Protein AF-A0A8T4KXZ2-F1 (afdb_monomer_lite)

pLDDT: mean 93.08, std 9.74, range [31.45, 98.69]

Organism: NCBI:txid3101447

Secondary structure (DSSP, 8-state):
------------EEEEETTEEEEEEEE-SS-EEEEEEEPTTEEPPPEE-SS--EEEEEEES-EEEEETTEEEEE-TT-EEEE-TT--EEEEESSSEEEEEEES---GGG-EESS--EE--HHHHHHHHTT-EEEEEE-EEEEEEEEEEEEEE-SSSS-EEEEEEEEEEEEEEHHHHHHHHHHTT-EEEEEEEEESSHHHHHHHHHHHHTT-EEEEEEEESSPPEEEEEEEETTEEEEEEEE---SPPPHHHHHHHHHHHHHH-TT--EEEEE--SSSS--TT-

Radius of gyration: 26.49 Å; chains: 1; bounding box: 74×45×80 Å

InterPro domains:
  IPR011051 RmlC-like cupin domain superfamily [SSF51182] (13-106)
  IPR011611 Carbohydrate kinase PfkB [PF00294] (131-257)
  IPR013096 Cupin 2, conserved barrel [PF07883] (37-94)
  IPR014710 RmlC-like jelly roll fold [G3DSA:2.60.120.10] (4-107)
  IPR029056 Ribokinase-like [G3DSA:3.40.1190.20] (122-283)
  IPR029056 Ribokinase-like [SSF53613] (128-255)

Structure (mmCIF, N/CA/C/O backbone):
data_AF-A0A8T4KXZ2-F1
#
_entry.id   AF-A0A8T4KXZ2-F1
#
loop_
_atom_site.group_PDB
_atom_site.id
_atom_site.type_symbol
_atom_site.label_atom_id
_atom_site.label_alt_id
_atom_site.label_comp_id
_atom_site.label_asym_id
_atom_site.label_entity_id
_atom_site.label_seq_id
_atom_site.pdbx_PDB_ins_code
_atom_site.Cartn_x
_atom_site.Cartn_y
_atom_site.Cartn_z
_atom_site.occupancy
_atom_site.B_iso_or_equiv
_atom_site.auth_seq_id
_atom_site.auth_comp_id
_atom_site.auth_asym_id
_atom_site.auth_atom_id
_atom_site.pdbx_PDB_model_num
ATOM 1 N N . MET A 1 1 ? 50.178 -28.836 -22.422 1.00 37.88 1 MET A N 1
ATOM 2 C CA . MET A 1 1 ? 49.180 -28.905 -23.508 1.00 37.88 1 MET A CA 1
ATOM 3 C C . MET A 1 1 ? 48.615 -27.508 -23.689 1.00 37.88 1 MET A C 1
ATOM 5 O O . MET A 1 1 ? 47.874 -27.027 -22.845 1.00 37.88 1 MET A O 1
ATOM 9 N N . GLN A 1 2 ? 49.120 -26.814 -24.703 1.00 31.45 2 GLN A N 1
ATOM 10 C CA . GLN A 1 2 ? 48.801 -25.432 -25.042 1.00 31.45 2 GLN A CA 1
ATOM 11 C C . GLN A 1 2 ? 47.447 -25.449 -25.764 1.00 31.45 2 GLN A C 1
ATOM 13 O O . GLN A 1 2 ? 47.334 -26.048 -26.831 1.00 31.45 2 GLN A O 1
ATOM 18 N N . ILE A 1 3 ? 46.403 -24.884 -25.154 1.00 47.69 3 ILE A N 1
ATOM 19 C CA . ILE A 1 3 ? 45.131 -24.665 -25.850 1.00 47.69 3 ILE A CA 1
ATOM 20 C C . ILE A 1 3 ? 45.319 -23.398 -26.685 1.00 47.69 3 ILE A C 1
ATOM 22 O O . ILE A 1 3 ? 45.473 -22.301 -26.152 1.00 47.69 3 ILE A O 1
ATOM 26 N N . ASN A 1 4 ? 45.383 -23.582 -28.000 1.00 48.88 4 ASN A N 1
ATOM 27 C CA . ASN A 1 4 ? 45.509 -22.521 -28.990 1.00 48.88 4 ASN A CA 1
ATOM 28 C C . ASN A 1 4 ? 44.339 -21.526 -28.897 1.00 48.88 4 ASN A C 1
ATOM 30 O O . ASN A 1 4 ? 43.184 -21.912 -29.056 1.00 48.88 4 ASN A O 1
ATOM 34 N N . GLY A 1 5 ? 44.662 -20.236 -28.767 1.00 50.47 5 GLY A N 1
ATOM 35 C CA . GLY A 1 5 ? 43.918 -19.195 -29.481 1.00 50.47 5 GLY A CA 1
ATOM 36 C C . GLY A 1 5 ? 42.809 -18.438 -28.752 1.00 50.47 5 GLY A C 1
ATOM 37 O O . GLY A 1 5 ? 41.857 -18.036 -29.413 1.00 50.47 5 GLY A O 1
ATOM 38 N N . ILE A 1 6 ? 42.913 -18.170 -27.447 1.00 52.97 6 ILE A N 1
ATOM 39 C CA . ILE A 1 6 ? 42.064 -17.140 -26.822 1.00 52.97 6 ILE A CA 1
ATOM 40 C C . ILE A 1 6 ? 42.948 -16.116 -26.110 1.00 52.97 6 ILE A C 1
ATOM 42 O O . ILE A 1 6 ? 43.436 -16.362 -25.011 1.00 52.97 6 ILE A O 1
ATOM 46 N N . ILE A 1 7 ? 43.143 -14.959 -26.745 1.00 49.19 7 ILE A N 1
ATOM 47 C CA . ILE A 1 7 ? 43.609 -13.742 -26.076 1.00 49.19 7 ILE A CA 1
ATOM 48 C C . ILE A 1 7 ? 42.349 -12.961 -25.691 1.00 49.19 7 ILE A C 1
ATOM 50 O O . ILE A 1 7 ? 41.617 -12.476 -26.554 1.00 49.19 7 ILE A O 1
ATOM 54 N N . PHE A 1 8 ? 42.068 -12.902 -24.390 1.00 58.75 8 PHE A N 1
ATOM 55 C CA . PHE A 1 8 ? 41.073 -12.005 -23.810 1.00 58.75 8 PHE A CA 1
ATOM 56 C C . PHE A 1 8 ? 41.676 -10.607 -23.713 1.00 58.75 8 PHE A C 1
ATOM 58 O O . PHE A 1 8 ? 42.564 -10.391 -22.902 1.00 58.75 8 PHE A O 1
ATOM 65 N N . GLU A 1 9 ? 41.150 -9.665 -24.487 1.00 48.03 9 GLU A N 1
ATOM 66 C CA . GLU A 1 9 ? 41.230 -8.232 -24.183 1.00 48.03 9 GLU A CA 1
ATOM 67 C C . GLU A 1 9 ? 40.060 -7.507 -24.867 1.00 48.03 9 GLU A C 1
ATOM 69 O O . GLU A 1 9 ? 40.215 -6.583 -25.660 1.00 48.03 9 GLU A O 1
ATOM 74 N N . ILE A 1 10 ? 38.827 -7.946 -24.593 1.00 54.72 10 ILE A N 1
ATOM 75 C CA . ILE A 1 10 ? 37.684 -7.072 -24.870 1.00 54.72 10 ILE A CA 1
ATOM 76 C C . ILE A 1 10 ? 37.628 -6.110 -23.692 1.00 54.72 10 ILE A C 1
ATOM 78 O O . ILE A 1 10 ? 37.083 -6.440 -22.639 1.00 54.72 10 ILE A O 1
ATOM 82 N N . ALA A 1 11 ? 38.242 -4.936 -23.849 1.00 57.91 11 ALA A N 1
ATOM 83 C CA . ALA A 1 11 ? 38.012 -3.829 -22.935 1.00 57.91 11 ALA A CA 1
ATOM 84 C C . ALA A 1 11 ? 36.495 -3.641 -22.812 1.00 57.91 11 ALA A C 1
ATOM 86 O O . ALA A 1 11 ? 35.802 -3.376 -23.799 1.00 57.91 11 ALA A O 1
ATOM 87 N N . MET A 1 12 ? 35.973 -3.866 -21.609 1.00 71.31 12 MET A N 1
ATOM 88 C CA . MET A 1 12 ? 34.544 -3.815 -21.345 1.00 71.31 12 MET A CA 1
ATOM 89 C C . MET A 1 12 ? 34.036 -2.413 -21.690 1.00 71.31 12 MET A C 1
ATOM 91 O O . MET A 1 12 ? 34.423 -1.424 -21.067 1.00 71.31 12 MET A O 1
ATOM 95 N N . LYS A 1 13 ? 33.191 -2.314 -22.719 1.00 89.00 13 LYS A N 1
ATOM 96 C CA . LYS A 1 13 ? 32.679 -1.026 -23.187 1.00 89.00 13 LYS A CA 1
ATOM 97 C C . LYS A 1 13 ? 31.554 -0.575 -22.264 1.00 89.00 13 LYS A C 1
ATOM 99 O O . LYS A 1 13 ? 30.509 -1.220 -22.202 1.00 89.00 13 LYS A O 1
ATOM 104 N N . ILE A 1 14 ? 31.752 0.552 -21.589 1.00 92.38 14 ILE A N 1
ATOM 105 C CA . ILE A 1 14 ? 30.717 1.204 -20.785 1.00 92.38 14 ILE A CA 1
ATOM 106 C C . ILE A 1 14 ? 30.084 2.322 -21.614 1.00 92.38 14 ILE A C 1
ATOM 108 O O . ILE A 1 14 ? 30.784 3.148 -22.198 1.00 92.38 14 ILE A O 1
ATOM 112 N N . VAL A 1 15 ? 28.757 2.333 -21.688 1.00 93.62 15 VAL A N 1
ATOM 113 C CA . VAL A 1 15 ? 27.971 3.376 -22.351 1.00 93.62 15 VAL A CA 1
ATOM 114 C C . VAL A 1 15 ? 27.102 4.057 -21.307 1.00 93.62 15 VAL A C 1
ATOM 116 O O . VAL A 1 15 ? 26.174 3.451 -20.773 1.00 93.62 15 VAL A O 1
ATOM 119 N N . GLU A 1 16 ? 27.383 5.328 -21.038 1.00 94.88 16 GLU A N 1
ATOM 120 C CA . GLU A 1 16 ? 26.568 6.148 -20.143 1.00 94.88 16 GLU A CA 1
ATOM 121 C C . GLU A 1 16 ? 25.207 6.461 -20.769 1.00 94.88 16 GLU A C 1
ATOM 123 O O . GLU A 1 16 ? 25.079 6.736 -21.968 1.00 94.88 16 GLU A O 1
ATOM 128 N N . LYS A 1 17 ? 24.166 6.424 -19.940 1.00 92.31 17 LYS A N 1
ATOM 129 C CA . LYS A 1 17 ? 22.781 6.697 -20.318 1.00 92.31 17 LYS A CA 1
ATOM 130 C C . LYS A 1 17 ? 22.153 7.639 -19.301 1.00 92.31 17 LYS A C 1
ATOM 132 O O . LYS A 1 17 ? 22.548 7.707 -18.144 1.00 92.31 17 LYS A O 1
ATOM 137 N N . ALA A 1 18 ? 21.072 8.306 -19.697 1.00 91.19 18 ALA A N 1
ATOM 138 C CA . ALA A 1 18 ? 20.323 9.174 -18.785 1.00 91.19 18 ALA A CA 1
ATOM 139 C C . ALA A 1 18 ? 19.811 8.442 -17.528 1.00 91.19 18 ALA A C 1
ATOM 141 O O . ALA A 1 18 ? 19.538 9.088 -16.527 1.00 91.19 18 ALA A O 1
ATOM 142 N N . TRP A 1 19 ? 19.657 7.116 -17.590 1.00 92.81 19 TRP A N 1
ATOM 143 C CA . TRP A 1 19 ? 19.140 6.268 -16.517 1.00 92.81 19 TRP A CA 1
ATOM 144 C C . TRP A 1 19 ? 20.220 5.522 -15.718 1.00 92.81 19 TRP A C 1
ATOM 146 O O . TRP A 1 19 ? 19.882 4.812 -14.774 1.00 92.81 19 TRP A O 1
ATOM 156 N N . GLY A 1 20 ? 21.500 5.681 -16.068 1.00 95.31 20 GLY A N 1
ATOM 157 C CA . GLY A 1 20 ? 22.606 4.911 -15.503 1.00 95.31 20 GLY A CA 1
ATOM 158 C C . GLY A 1 20 ? 23.597 4.512 -16.590 1.00 95.31 20 GLY A C 1
ATOM 159 O O . GLY A 1 20 ? 24.040 5.378 -17.335 1.00 95.31 20 GLY A O 1
ATOM 160 N N . SER A 1 21 ? 23.936 3.232 -16.718 1.00 96.38 21 SER A N 1
ATOM 161 C CA . SER A 1 21 ? 24.908 2.794 -17.727 1.00 96.38 21 SER A CA 1
ATOM 162 C C . SER A 1 21 ? 24.665 1.382 -18.249 1.00 96.38 21 SER A C 1
ATOM 164 O O . SER A 1 21 ? 24.028 0.550 -17.605 1.00 96.38 21 SER A O 1
ATOM 166 N N . GLU A 1 22 ? 25.205 1.109 -19.434 1.00 95.94 22 GLU A N 1
ATOM 167 C CA . GLU A 1 22 ? 25.291 -0.224 -20.026 1.00 95.94 22 GLU A CA 1
ATOM 168 C C . GLU A 1 22 ? 26.756 -0.663 -20.049 1.00 95.94 22 GLU A C 1
ATOM 170 O O . GLU A 1 22 ? 27.587 -0.004 -20.671 1.00 95.94 22 GLU A O 1
ATOM 175 N N . GLN A 1 23 ? 27.078 -1.790 -19.426 1.00 95.81 23 GLN A N 1
ATOM 176 C CA . GLN A 1 23 ? 28.369 -2.458 -19.576 1.00 95.81 23 GLN A CA 1
ATOM 177 C C . GLN A 1 23 ? 28.202 -3.595 -20.577 1.00 95.81 23 GLN A C 1
ATOM 179 O O . GLN A 1 23 ? 27.465 -4.551 -20.339 1.00 95.81 23 GLN A O 1
ATOM 184 N N . TRP A 1 24 ? 28.854 -3.483 -21.724 1.00 93.94 24 TRP A N 1
ATOM 185 C CA . TRP A 1 24 ? 28.737 -4.452 -22.803 1.00 93.94 24 TRP A CA 1
ATOM 186 C C . TRP A 1 24 ? 29.757 -5.568 -22.606 1.00 93.94 24 TRP A C 1
ATOM 188 O O . TRP A 1 24 ? 30.963 -5.321 -22.634 1.00 93.94 24 TRP A O 1
ATOM 198 N N . ILE A 1 25 ? 29.255 -6.790 -22.419 1.00 92.50 25 ILE A N 1
ATOM 199 C CA . ILE A 1 25 ? 30.070 -8.000 -22.269 1.00 92.50 25 ILE A CA 1
ATOM 200 C C . ILE A 1 25 ? 30.390 -8.569 -23.654 1.00 92.50 25 ILE A C 1
ATOM 202 O O . ILE A 1 25 ? 31.539 -8.875 -23.957 1.00 92.50 25 ILE A O 1
ATOM 206 N N . ALA A 1 26 ? 29.369 -8.700 -24.505 1.00 91.88 26 ALA A N 1
ATOM 207 C CA . ALA A 1 26 ? 29.505 -9.214 -25.863 1.00 91.88 26 ALA A CA 1
ATOM 208 C C . ALA A 1 26 ? 28.407 -8.662 -26.781 1.00 91.88 26 ALA A C 1
ATOM 210 O O . ALA A 1 26 ? 27.279 -8.430 -26.347 1.00 91.88 26 ALA A O 1
ATOM 211 N N . ASN A 1 27 ? 28.726 -8.488 -28.062 1.00 92.38 27 ASN A N 1
ATOM 212 C CA . ASN A 1 27 ? 27.751 -8.341 -29.142 1.00 92.38 27 ASN A CA 1
ATOM 213 C C . ASN A 1 27 ? 28.398 -8.833 -30.441 1.00 92.38 27 ASN A C 1
ATOM 215 O O . ASN A 1 27 ? 29.292 -8.178 -30.971 1.00 92.38 27 ASN A O 1
ATOM 219 N N . ASN A 1 28 ? 27.997 -10.005 -30.919 1.00 90.50 28 ASN A N 1
ATOM 220 C CA . ASN A 1 28 ? 28.469 -10.585 -32.178 1.00 90.50 28 ASN A CA 1
ATOM 221 C C . ASN A 1 28 ? 27.267 -10.994 -33.036 1.00 90.50 28 ASN A C 1
ATOM 223 O O . ASN A 1 28 ? 26.141 -10.687 -32.680 1.00 90.50 28 ASN A O 1
ATOM 227 N N . SER A 1 29 ? 27.480 -11.688 -34.155 1.00 88.56 29 SER A N 1
ATOM 228 C CA . SER A 1 29 ? 26.392 -12.077 -35.064 1.00 88.56 29 SER A CA 1
ATOM 229 C C . SER A 1 29 ? 25.373 -13.064 -34.481 1.00 88.56 29 SER A C 1
ATOM 231 O O . SER A 1 29 ? 24.316 -13.243 -35.083 1.00 88.56 29 SER A O 1
ATOM 233 N N . LYS A 1 30 ? 25.662 -13.703 -33.341 1.00 90.44 30 LYS A N 1
ATOM 234 C CA . LYS A 1 30 ? 24.804 -14.718 -32.715 1.00 90.44 30 LYS A CA 1
ATOM 235 C C . LYS A 1 30 ? 24.116 -14.225 -31.444 1.00 90.44 30 LYS A C 1
ATOM 237 O O . LYS A 1 30 ? 22.965 -14.582 -31.214 1.00 90.44 30 LYS A O 1
ATOM 242 N N . TYR A 1 31 ? 24.816 -13.474 -30.596 1.00 93.75 31 TYR A N 1
ATOM 243 C CA . TYR A 1 31 ? 24.303 -13.101 -29.280 1.00 93.75 31 TYR A CA 1
ATOM 244 C C . TYR A 1 31 ? 24.861 -11.773 -28.773 1.00 93.75 31 TYR A C 1
ATOM 246 O O . TYR A 1 31 ? 25.922 -11.298 -29.194 1.00 93.75 31 TYR A O 1
ATOM 254 N N . CYS A 1 32 ? 24.146 -11.216 -27.802 1.00 94.50 32 CYS A N 1
ATOM 255 C CA . CYS A 1 32 ? 24.531 -10.056 -27.030 1.00 94.50 32 CYS A CA 1
ATOM 256 C C . CYS A 1 32 ? 24.385 -10.340 -25.528 1.00 94.50 32 CYS A C 1
ATOM 258 O O . CYS A 1 32 ? 23.508 -11.085 -25.089 1.00 94.50 32 CYS A O 1
ATOM 260 N N . GLY A 1 33 ? 25.288 -9.761 -24.743 1.00 95.81 33 GLY A N 1
ATOM 261 C CA . GLY A 1 33 ? 25.252 -9.792 -23.289 1.00 95.81 33 GLY A CA 1
ATOM 262 C C . GLY A 1 33 ? 25.620 -8.425 -22.735 1.00 95.81 33 GLY A C 1
ATOM 263 O O . GLY A 1 33 ? 26.654 -7.860 -23.115 1.00 95.81 33 GLY A O 1
ATOM 264 N N . LYS A 1 34 ? 24.788 -7.889 -21.841 1.00 96.00 34 LYS A N 1
ATOM 265 C CA . LYS A 1 34 ? 25.018 -6.587 -21.203 1.00 96.00 34 LYS A CA 1
ATOM 266 C C . LYS A 1 34 ? 24.696 -6.642 -19.719 1.00 96.00 34 LYS A C 1
ATOM 268 O O . LYS A 1 34 ? 23.830 -7.398 -19.296 1.00 96.00 34 LYS A O 1
ATOM 273 N N . ILE A 1 35 ? 25.347 -5.782 -18.946 1.00 96.94 35 ILE A N 1
ATOM 274 C CA . ILE A 1 35 ? 24.919 -5.427 -17.593 1.00 96.94 35 ILE A CA 1
ATOM 275 C C . ILE A 1 35 ? 24.339 -4.019 -17.654 1.00 96.94 35 ILE A C 1
ATOM 277 O O . ILE A 1 35 ? 25.011 -3.082 -18.080 1.00 96.94 35 ILE A O 1
ATOM 281 N N . LEU A 1 36 ? 23.089 -3.868 -17.237 1.00 97.19 36 LEU A N 1
ATOM 282 C CA . LEU A 1 36 ? 22.409 -2.586 -17.119 1.00 97.19 36 LEU A CA 1
ATOM 283 C C . LEU A 1 36 ? 22.480 -2.148 -15.655 1.00 97.19 36 LEU A C 1
ATOM 285 O O . LEU A 1 36 ? 21.932 -2.819 -14.780 1.00 97.19 36 LEU A O 1
ATOM 289 N N . ASN A 1 37 ? 23.143 -1.025 -15.392 1.00 97.38 37 ASN A N 1
ATOM 290 C CA . ASN A 1 37 ? 23.155 -0.385 -14.079 1.00 97.38 37 ASN A CA 1
ATOM 291 C C . ASN A 1 37 ? 22.090 0.712 -14.087 1.00 97.38 37 ASN A C 1
ATOM 293 O O . ASN A 1 37 ? 22.291 1.764 -14.692 1.00 97.38 37 ASN A O 1
ATOM 297 N N . LEU A 1 38 ? 20.941 0.449 -13.470 1.00 97.06 38 LEU A N 1
ATOM 298 C CA . LEU A 1 38 ? 19.777 1.331 -13.467 1.00 97.06 38 LEU A CA 1
ATOM 299 C C . LEU A 1 38 ? 19.694 2.097 -12.146 1.00 97.06 38 LEU A C 1
ATOM 301 O O . LEU A 1 38 ? 19.641 1.484 -11.084 1.00 97.06 38 LEU A O 1
ATOM 305 N N . LYS A 1 39 ? 19.648 3.429 -12.213 1.00 96.69 39 LYS A N 1
ATOM 306 C CA . LYS A 1 39 ? 19.540 4.292 -11.028 1.00 96.69 39 LYS A CA 1
ATOM 307 C C . LYS A 1 39 ? 18.117 4.327 -10.469 1.00 96.69 39 LYS A C 1
ATOM 309 O O . LYS A 1 39 ? 17.139 4.341 -11.226 1.00 96.69 39 LYS A O 1
ATOM 314 N N . GLN A 1 40 ? 17.996 4.438 -9.151 1.00 95.31 40 GLN A N 1
ATOM 315 C CA . GLN A 1 40 ? 16.729 4.654 -8.463 1.00 95.31 40 GLN A CA 1
ATOM 316 C C . GLN A 1 40 ? 16.026 5.914 -8.981 1.00 95.31 40 GLN A C 1
ATOM 318 O O . GLN A 1 40 ? 16.620 6.985 -9.089 1.00 95.31 40 GLN A O 1
ATOM 323 N N . GLY A 1 41 ? 14.730 5.801 -9.279 1.00 92.00 41 GLY A N 1
ATOM 324 C CA . GLY A 1 41 ? 13.918 6.915 -9.772 1.00 92.00 41 GLY A CA 1
ATOM 325 C C . GLY A 1 41 ? 14.129 7.236 -11.254 1.00 92.00 41 GLY A C 1
ATOM 326 O O . GLY A 1 41 ? 13.541 8.194 -11.758 1.00 92.00 41 GLY A O 1
ATOM 327 N N . PHE A 1 42 ? 14.922 6.439 -11.974 1.00 93.81 42 PHE A N 1
ATOM 328 C CA . PHE A 1 42 ? 15.103 6.552 -13.417 1.00 93.81 42 PHE A CA 1
ATOM 329 C C . PHE A 1 42 ? 14.415 5.406 -14.157 1.00 93.81 42 PHE A C 1
ATOM 331 O O . PHE A 1 42 ? 14.169 4.329 -13.613 1.00 93.81 42 PHE A O 1
ATOM 338 N N . ARG A 1 43 ? 14.105 5.647 -15.432 1.00 93.56 43 ARG A N 1
ATOM 339 C CA . ARG A 1 43 ? 13.533 4.655 -16.340 1.00 93.56 43 ARG A CA 1
ATOM 340 C C . ARG A 1 43 ? 14.275 4.579 -17.665 1.00 93.56 43 ARG A C 1
ATOM 342 O O . ARG A 1 43 ? 14.746 5.592 -18.196 1.00 93.56 43 ARG A O 1
ATOM 349 N N . CYS A 1 44 ? 14.281 3.388 -18.244 1.00 93.25 44 CYS A N 1
ATOM 350 C CA . CYS A 1 44 ? 14.648 3.182 -19.638 1.00 93.25 44 CYS A CA 1
ATOM 351 C C . CYS A 1 44 ? 13.572 3.763 -20.575 1.00 93.25 44 CYS A C 1
ATOM 353 O O . CYS A 1 44 ? 12.484 4.164 -20.156 1.00 93.25 44 CYS A O 1
ATOM 355 N N . SER A 1 45 ? 13.887 3.857 -21.866 1.00 92.12 45 SER A N 1
ATOM 356 C CA . SER A 1 45 ? 12.890 4.200 -22.882 1.00 92.12 45 SER A CA 1
ATOM 357 C C . SER A 1 45 ? 11.898 3.056 -23.024 1.00 92.12 45 SER A C 1
ATOM 359 O O . SER A 1 45 ? 12.309 1.898 -23.055 1.00 92.12 45 SER A O 1
ATOM 361 N N . LYS A 1 46 ? 10.618 3.365 -23.222 1.00 91.69 46 LYS A N 1
ATOM 362 C CA . LYS A 1 46 ? 9.627 2.353 -23.583 1.00 91.69 46 LYS A CA 1
ATOM 363 C C . LYS A 1 46 ? 9.794 1.990 -25.051 1.00 91.69 46 LYS A C 1
ATOM 365 O O . LYS A 1 46 ? 9.681 2.879 -25.898 1.00 91.69 46 LYS A O 1
ATOM 370 N N . HIS A 1 47 ? 10.095 0.733 -25.354 1.00 94.06 47 HIS A N 1
ATOM 371 C CA . HIS A 1 47 ? 10.452 0.299 -26.704 1.00 94.06 47 HIS A CA 1
ATOM 372 C C . HIS A 1 47 ? 10.081 -1.154 -26.980 1.00 94.06 47 HIS A C 1
ATOM 374 O O . HIS A 1 47 ? 9.641 -1.863 -26.083 1.00 94.06 47 HIS A O 1
ATOM 380 N N . LEU A 1 48 ? 10.172 -1.557 -28.242 1.00 94.69 48 LEU A N 1
ATOM 381 C CA . LEU A 1 48 ? 10.029 -2.942 -28.673 1.00 94.69 48 LEU A CA 1
ATOM 382 C C . LEU A 1 48 ? 11.106 -3.275 -29.701 1.00 94.69 48 LEU A C 1
ATOM 384 O O . LEU A 1 48 ? 11.629 -2.374 -30.367 1.00 94.69 48 LEU A O 1
ATOM 388 N N . HIS A 1 49 ? 11.350 -4.569 -29.845 1.00 92.69 49 HIS A N 1
ATOM 389 C CA . HIS A 1 49 ? 12.235 -5.160 -30.837 1.00 92.69 49 HIS A CA 1
ATOM 390 C C . HIS A 1 49 ? 11.444 -6.081 -31.760 1.00 92.69 49 HIS A C 1
ATOM 392 O O . HIS A 1 49 ? 10.542 -6.768 -31.282 1.00 92.69 49 HIS A O 1
ATOM 398 N N . LYS A 1 50 ? 11.720 -6.080 -33.067 1.00 92.44 50 LYS A N 1
ATOM 399 C CA . LYS A 1 50 ? 11.067 -7.000 -34.014 1.00 92.44 50 LYS A CA 1
ATOM 400 C C . LYS A 1 50 ? 11.867 -8.279 -34.197 1.00 92.44 50 LYS A C 1
ATOM 402 O O . LYS A 1 50 ? 11.265 -9.326 -34.404 1.00 92.44 50 LYS A O 1
ATOM 407 N N . GLU A 1 51 ? 13.189 -8.178 -34.131 1.00 90.31 51 GLU A N 1
ATOM 408 C CA . GLU A 1 51 ? 14.107 -9.288 -34.378 1.00 90.31 51 GLU A CA 1
ATOM 409 C C . GLU A 1 51 ? 14.748 -9.773 -33.081 1.00 90.31 51 GLU A C 1
ATOM 411 O O . GLU A 1 51 ? 14.867 -10.979 -32.859 1.00 90.31 51 GLU A O 1
ATOM 416 N N . LYS A 1 52 ? 15.135 -8.846 -32.200 1.00 91.94 52 LYS A N 1
ATOM 417 C CA . LYS A 1 52 ? 15.817 -9.191 -30.958 1.00 91.94 52 LYS A CA 1
ATOM 418 C C . LYS A 1 52 ? 14.892 -9.951 -30.008 1.00 91.94 52 LYS A C 1
ATOM 420 O O . LYS A 1 52 ? 13.800 -9.485 -29.687 1.00 91.94 52 LYS A O 1
ATOM 425 N N . ASP A 1 53 ? 15.378 -11.089 -29.533 1.00 92.50 53 ASP A N 1
ATOM 426 C CA .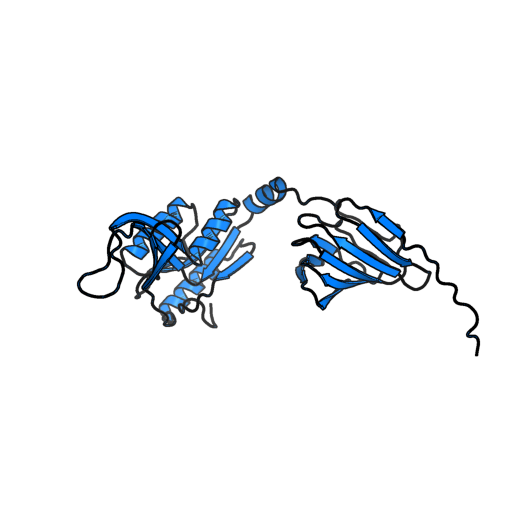 ASP A 1 53 ? 14.780 -11.852 -28.444 1.00 92.50 53 ASP A CA 1
ATOM 427 C C . ASP A 1 53 ? 15.662 -11.716 -27.200 1.00 92.50 53 ASP A C 1
ATOM 429 O O . ASP A 1 53 ? 16.885 -11.879 -27.290 1.00 92.50 53 ASP A O 1
ATOM 433 N N . GLU A 1 54 ? 15.084 -11.346 -26.056 1.00 95.00 54 GLU A N 1
ATOM 434 C CA . GLU A 1 54 ? 15.874 -10.928 -24.896 1.00 95.00 54 GLU A CA 1
ATOM 435 C C . GLU A 1 54 ? 15.307 -11.391 -23.557 1.00 95.00 54 GLU A C 1
ATOM 437 O O . GLU A 1 54 ? 14.113 -11.320 -23.278 1.00 95.00 54 GLU A O 1
ATOM 442 N N . THR A 1 55 ? 16.201 -11.837 -22.686 1.00 96.88 55 THR A N 1
ATOM 443 C CA . THR A 1 55 ? 15.896 -12.231 -21.318 1.00 96.88 55 THR A CA 1
ATOM 444 C C . THR A 1 55 ? 16.700 -11.385 -20.353 1.00 96.88 55 THR A C 1
ATOM 446 O O . THR A 1 55 ? 17.908 -11.206 -20.506 1.00 96.88 55 THR A O 1
ATOM 449 N N . PHE A 1 56 ? 16.023 -10.904 -19.321 1.00 97.56 56 PHE A N 1
ATOM 450 C CA . PHE A 1 56 ? 16.626 -10.139 -18.245 1.00 97.56 56 PHE A CA 1
ATOM 451 C C . PHE A 1 56 ? 16.677 -10.966 -16.971 1.00 97.56 56 PHE A C 1
ATOM 453 O O . PHE A 1 56 ? 15.728 -11.680 -16.658 1.00 97.56 56 PHE A O 1
ATOM 460 N N . TYR A 1 57 ? 17.766 -10.831 -16.225 1.00 97.94 57 TYR A N 1
ATOM 461 C CA . TYR A 1 57 ? 17.955 -11.423 -14.908 1.00 97.94 57 TYR A CA 1
ATOM 462 C C . TYR A 1 57 ? 18.381 -10.335 -13.926 1.00 97.94 57 TYR A C 1
ATOM 464 O O . TYR A 1 57 ? 19.371 -9.637 -14.161 1.00 97.94 57 TYR A O 1
ATOM 472 N N . LEU A 1 58 ? 17.638 -10.162 -12.835 1.00 98.19 58 LEU A N 1
ATOM 473 C CA . LEU A 1 58 ? 17.955 -9.140 -11.840 1.00 98.19 58 LEU A CA 1
ATOM 474 C C . LEU A 1 58 ? 18.991 -9.681 -10.843 1.00 98.19 58 LEU A C 1
ATOM 476 O O . LEU A 1 58 ? 18.722 -10.644 -10.128 1.00 98.19 58 LEU A O 1
ATOM 480 N N . LEU A 1 59 ? 20.169 -9.052 -10.783 1.00 97.25 59 LEU A N 1
ATOM 481 C CA . LEU A 1 59 ? 21.230 -9.407 -9.832 1.00 97.25 59 LEU A CA 1
ATOM 482 C C . LEU A 1 59 ? 21.025 -8.743 -8.474 1.00 97.25 59 LEU A C 1
ATOM 484 O O . LEU A 1 59 ? 21.155 -9.388 -7.441 1.00 97.25 59 LEU A O 1
ATOM 488 N N . GLU A 1 60 ? 20.752 -7.441 -8.486 1.00 98.06 60 GLU A N 1
ATOM 489 C CA . GLU A 1 60 ? 20.729 -6.585 -7.300 1.00 98.06 60 GLU A CA 1
ATOM 490 C C . GLU A 1 60 ? 19.670 -5.492 -7.463 1.00 98.06 60 GLU A C 1
ATOM 492 O O . GLU A 1 60 ? 19.383 -5.062 -8.585 1.00 98.06 60 GLU A O 1
ATOM 497 N N . GLY A 1 61 ? 19.137 -5.015 -6.339 1.00 97.31 61 GLY A N 1
ATOM 498 C CA . GLY A 1 61 ? 18.143 -3.947 -6.290 1.00 97.31 61 GLY A CA 1
ATOM 499 C C . GLY A 1 61 ? 16.724 -4.430 -6.573 1.00 97.31 61 GLY A C 1
ATOM 500 O O . GLY A 1 61 ? 16.359 -5.578 -6.308 1.00 97.31 61 GLY A O 1
ATOM 501 N N . LYS A 1 62 ? 15.898 -3.531 -7.105 1.00 97.69 62 LYS A N 1
ATOM 502 C CA . LYS A 1 62 ? 14.467 -3.750 -7.299 1.00 97.69 62 LYS A CA 1
ATOM 503 C C . LYS A 1 62 ? 13.966 -2.938 -8.478 1.00 97.69 62 LYS A C 1
ATOM 505 O O . LYS A 1 62 ? 14.102 -1.713 -8.518 1.00 97.69 62 LYS A O 1
ATOM 510 N N . VAL A 1 63 ? 13.328 -3.618 -9.423 1.00 96.88 63 VAL A N 1
ATOM 511 C CA . VAL A 1 63 ? 12.971 -3.021 -10.712 1.00 96.88 63 VAL A CA 1
ATOM 512 C C . VAL A 1 63 ? 11.517 -3.307 -11.047 1.00 96.88 63 VAL A C 1
ATOM 514 O O . VAL A 1 63 ? 11.038 -4.428 -10.899 1.00 96.88 63 VAL A O 1
ATOM 517 N N . ALA A 1 64 ? 10.808 -2.290 -11.527 1.00 96.25 64 ALA A N 1
ATOM 518 C CA . ALA A 1 64 ?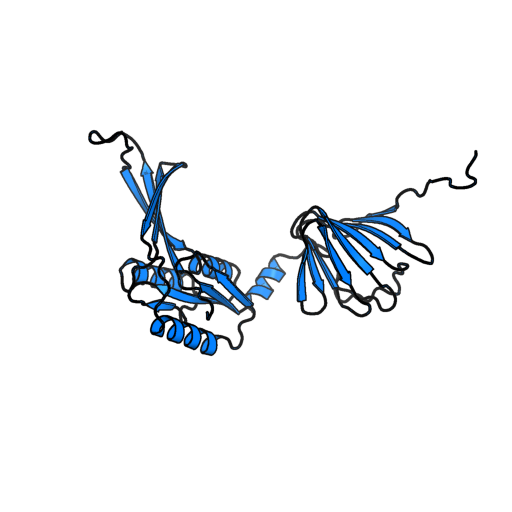 9.528 -2.476 -12.189 1.00 96.25 64 ALA A CA 1
ATOM 519 C C . ALA A 1 64 ? 9.766 -2.654 -13.695 1.00 96.25 64 ALA A C 1
ATOM 521 O O . ALA A 1 64 ? 10.234 -1.733 -14.365 1.00 96.25 64 ALA A O 1
ATOM 522 N N . LEU A 1 65 ? 9.449 -3.836 -14.219 1.00 96.06 65 LEU A N 1
ATOM 523 C CA . LEU A 1 65 ? 9.416 -4.128 -15.647 1.00 96.06 65 LEU A CA 1
ATOM 524 C C . LEU A 1 65 ? 7.996 -3.896 -16.165 1.00 96.06 65 LEU A C 1
ATOM 526 O O . LEU A 1 65 ? 7.070 -4.634 -15.834 1.00 96.06 65 LEU A O 1
ATOM 530 N N . GLU A 1 66 ? 7.813 -2.887 -17.004 1.00 93.94 66 GLU A N 1
ATOM 531 C CA . GLU A 1 66 ? 6.615 -2.774 -17.828 1.00 93.94 66 GLU A CA 1
ATOM 532 C C . GLU A 1 66 ? 6.733 -3.748 -19.000 1.00 93.94 66 GLU A C 1
ATOM 534 O O . GLU A 1 66 ? 7.702 -3.680 -19.749 1.00 93.94 66 GLU A O 1
ATOM 539 N N . LEU A 1 67 ? 5.748 -4.629 -19.170 1.00 92.75 67 LEU A N 1
ATOM 540 C CA . LEU A 1 67 ? 5.677 -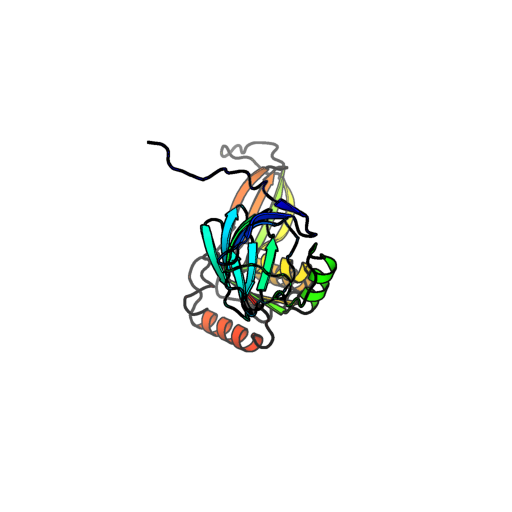5.626 -20.233 1.00 92.75 67 LEU A CA 1
ATOM 541 C C . LEU A 1 67 ? 4.268 -5.620 -20.843 1.00 92.75 67 LEU A C 1
ATOM 543 O O . LEU A 1 67 ? 3.299 -6.124 -20.265 1.00 92.75 67 LEU A O 1
ATOM 547 N N . GLY A 1 68 ? 4.133 -4.987 -22.006 1.00 88.94 68 GLY A N 1
ATOM 548 C CA . GLY A 1 68 ? 2.850 -4.703 -22.642 1.00 88.94 68 GLY A CA 1
ATOM 549 C C . GLY A 1 68 ? 1.956 -3.840 -21.745 1.00 88.94 68 GLY A C 1
ATOM 550 O O . GLY A 1 68 ? 2.259 -2.674 -21.485 1.00 88.94 68 GLY A O 1
ATOM 551 N N . ASN A 1 69 ? 0.856 -4.433 -21.273 1.00 84.25 69 ASN A N 1
ATOM 552 C CA . ASN A 1 69 ? -0.125 -3.799 -20.381 1.00 84.25 69 ASN A CA 1
ATOM 553 C C . ASN A 1 69 ? 0.042 -4.212 -18.910 1.00 84.25 69 ASN A C 1
ATOM 555 O O . ASN A 1 69 ? -0.824 -3.917 -18.088 1.00 84.25 69 ASN A O 1
ATOM 559 N N . LYS A 1 70 ? 1.107 -4.946 -18.582 1.00 86.88 70 LYS A N 1
ATOM 560 C CA . LYS A 1 70 ? 1.386 -5.416 -17.227 1.00 86.88 70 LYS A CA 1
ATOM 561 C C . LYS A 1 70 ? 2.645 -4.748 -16.700 1.00 86.88 70 LYS A C 1
ATOM 563 O O . LYS A 1 70 ? 3.548 -4.426 -17.465 1.00 86.88 70 LYS A O 1
ATOM 568 N N . THR A 1 71 ? 2.716 -4.608 -15.386 1.00 91.31 71 THR A N 1
ATOM 569 C CA . THR A 1 71 ? 3.950 -4.257 -14.688 1.00 91.31 71 THR A CA 1
ATOM 570 C C . THR A 1 71 ? 4.307 -5.413 -13.773 1.00 91.31 71 THR A C 1
ATOM 572 O O . THR A 1 71 ? 3.484 -5.848 -12.969 1.00 91.31 71 THR A O 1
ATOM 575 N N . ILE A 1 72 ? 5.519 -5.927 -13.926 1.00 93.06 72 ILE A N 1
ATOM 576 C CA . ILE A 1 72 ? 6.076 -7.023 -13.145 1.00 93.06 72 ILE A CA 1
ATOM 577 C C . ILE A 1 72 ? 7.131 -6.425 -12.225 1.00 93.06 72 ILE A C 1
ATOM 579 O O . ILE A 1 72 ? 7.984 -5.653 -12.659 1.00 93.06 72 ILE A O 1
ATOM 583 N N . LEU A 1 73 ? 7.056 -6.761 -10.942 1.00 96.19 73 LEU A N 1
ATOM 584 C CA . LEU A 1 73 ? 8.063 -6.365 -9.975 1.00 96.19 73 LEU A CA 1
ATOM 585 C C . LEU A 1 73 ? 9.132 -7.452 -9.909 1.00 96.19 73 LEU A C 1
ATOM 587 O O . LEU A 1 73 ? 8.834 -8.551 -9.449 1.00 96.19 73 LEU A O 1
ATOM 591 N N . LEU A 1 74 ? 10.345 -7.129 -10.341 1.00 96.88 74 LEU A N 1
ATOM 592 C CA . LEU A 1 74 ? 11.489 -8.027 -10.276 1.00 96.88 74 LEU A CA 1
ATOM 593 C C . LEU A 1 74 ? 12.265 -7.795 -8.977 1.00 96.88 74 LEU A C 1
ATOM 595 O O . LEU A 1 74 ? 12.500 -6.649 -8.570 1.00 96.88 74 LEU A O 1
ATOM 599 N N . LYS A 1 75 ? 12.669 -8.897 -8.349 1.00 97.12 75 LYS A N 1
ATOM 600 C CA . LYS A 1 75 ? 13.593 -8.982 -7.212 1.00 97.12 75 LYS A CA 1
ATOM 601 C C . LYS A 1 75 ? 14.855 -9.760 -7.615 1.00 97.12 75 LYS A C 1
ATOM 603 O O . LYS A 1 75 ? 14.831 -10.453 -8.631 1.00 97.12 75 LYS A O 1
ATOM 608 N N . PRO A 1 76 ? 15.957 -9.655 -6.854 1.00 98.31 76 PRO A N 1
ATOM 609 C CA . PRO A 1 76 ? 17.170 -10.411 -7.139 1.00 98.31 76 PRO A CA 1
ATOM 610 C C . PRO A 1 76 ? 16.875 -11.907 -7.291 1.00 98.31 76 PRO A C 1
ATOM 612 O O . PRO A 1 76 ? 16.219 -12.493 -6.429 1.00 98.31 76 PRO A O 1
ATOM 615 N N . GLY A 1 77 ? 17.338 -12.505 -8.387 1.00 97.50 77 GLY A N 1
ATOM 616 C CA . GLY A 1 77 ? 17.044 -13.895 -8.749 1.00 97.50 77 GLY A CA 1
ATOM 617 C C . GLY A 1 77 ? 15.883 -14.080 -9.730 1.00 97.50 77 GLY A C 1
ATOM 618 O O . GLY A 1 77 ? 15.784 -15.141 -10.348 1.00 97.50 77 GLY A O 1
ATOM 619 N N . ASP A 1 78 ? 15.033 -13.069 -9.923 1.00 97.88 78 ASP A N 1
ATOM 620 C CA . ASP A 1 78 ? 13.952 -13.141 -10.903 1.00 97.88 78 ASP A CA 1
ATOM 621 C C . ASP A 1 78 ? 14.492 -12.988 -12.330 1.00 97.88 78 ASP A C 1
ATOM 623 O O . ASP A 1 78 ? 15.421 -12.216 -12.601 1.00 97.88 78 ASP A O 1
ATOM 627 N N . SER A 1 79 ? 13.845 -13.687 -13.264 1.00 96.38 79 SER A N 1
ATOM 628 C CA . SER A 1 79 ? 14.084 -13.546 -14.699 1.00 96.38 79 SER A CA 1
ATOM 629 C C . SER A 1 79 ? 12.810 -13.160 -15.442 1.00 96.38 79 SER A C 1
ATOM 631 O O . SER A 1 79 ? 11.700 -13.519 -15.045 1.00 96.38 79 SER A O 1
ATOM 633 N N . ALA A 1 80 ? 12.971 -12.414 -16.530 1.00 95.75 80 ALA A N 1
ATOM 634 C CA . ALA A 1 80 ? 11.878 -12.023 -17.404 1.00 95.75 80 ALA A CA 1
ATOM 635 C C . ALA A 1 80 ? 12.311 -12.115 -18.866 1.00 95.75 80 ALA A C 1
ATOM 637 O O . ALA A 1 80 ? 13.193 -11.383 -19.312 1.00 95.75 80 ALA A O 1
ATOM 638 N N . HIS A 1 81 ? 11.660 -13.008 -19.607 1.00 95.88 81 HIS A N 1
ATOM 639 C CA . HIS A 1 81 ? 11.794 -13.113 -21.055 1.00 95.88 81 HIS A CA 1
ATOM 640 C C . HIS A 1 81 ? 10.839 -12.125 -21.727 1.00 95.88 81 HIS A C 1
ATOM 642 O O . HIS A 1 81 ? 9.632 -12.126 -21.463 1.00 95.88 81 HIS A O 1
ATOM 648 N N . VAL A 1 82 ? 11.384 -11.259 -22.573 1.00 94.25 82 VAL A N 1
ATOM 649 C CA . VAL A 1 82 ? 10.635 -10.300 -23.376 1.00 94.25 82 VAL A CA 1
ATOM 650 C C . VAL A 1 82 ? 10.585 -10.816 -24.803 1.00 94.25 82 VAL A C 1
ATOM 652 O O . VAL A 1 82 ? 11.574 -10.791 -25.527 1.00 94.25 82 VAL A O 1
ATOM 655 N N . LEU A 1 83 ? 9.398 -11.264 -25.208 1.00 90.69 83 LEU A N 1
ATOM 656 C CA . LEU A 1 83 ? 9.163 -11.721 -26.570 1.00 90.69 83 LEU A CA 1
ATOM 657 C C . LEU A 1 83 ? 9.238 -10.554 -27.557 1.00 90.69 83 LEU A C 1
ATOM 659 O O . LEU A 1 83 ? 8.826 -9.428 -27.251 1.00 90.69 83 LEU A O 1
ATOM 663 N N . GLN A 1 84 ? 9.649 -10.859 -28.783 1.00 92.25 84 GLN A N 1
ATOM 664 C CA . GLN A 1 84 ? 9.584 -9.936 -29.914 1.00 92.25 84 GLN A CA 1
ATOM 665 C C . GLN A 1 84 ? 8.214 -9.249 -30.019 1.00 92.25 84 GLN A C 1
ATOM 667 O O . GLN A 1 84 ? 7.164 -9.810 -29.700 1.00 92.25 84 GLN A O 1
ATOM 672 N N . ASN A 1 85 ? 8.226 -8.010 -30.498 1.00 92.88 85 ASN A N 1
ATOM 673 C CA . ASN A 1 85 ? 7.079 -7.113 -30.624 1.00 92.88 85 ASN A CA 1
ATOM 674 C C . ASN A 1 85 ? 6.392 -6.758 -29.294 1.00 92.88 85 ASN A C 1
ATOM 676 O O . ASN A 1 85 ? 5.343 -6.107 -29.295 1.00 92.88 85 ASN A O 1
ATOM 680 N N . THR A 1 86 ? 6.994 -7.102 -28.153 1.00 92.75 86 THR A N 1
ATOM 681 C CA . THR A 1 86 ? 6.476 -6.717 -26.841 1.00 92.75 86 THR A CA 1
ATOM 682 C C . THR A 1 86 ? 7.050 -5.375 -26.418 1.00 92.75 86 THR A C 1
ATOM 684 O O . THR A 1 86 ? 8.257 -5.197 -26.260 1.00 92.75 86 THR A O 1
ATOM 687 N N . LEU A 1 87 ? 6.158 -4.408 -26.207 1.00 94.56 87 LEU A N 1
ATOM 688 C CA . LEU A 1 87 ? 6.524 -3.102 -25.680 1.00 94.56 87 LEU A CA 1
ATOM 689 C C . LEU A 1 87 ? 6.951 -3.233 -24.218 1.00 94.56 87 LEU A C 1
ATOM 691 O O . LEU A 1 87 ? 6.151 -3.672 -23.394 1.00 94.56 87 LEU A O 1
ATOM 695 N N . HIS A 1 88 ? 8.161 -2.805 -23.887 1.00 95.00 88 HIS A N 1
ATOM 696 C CA . HIS A 1 88 ? 8.701 -2.958 -22.547 1.00 95.00 88 HIS A CA 1
ATOM 697 C C . HIS A 1 88 ? 9.557 -1.764 -22.103 1.00 95.00 88 HIS A C 1
ATOM 699 O O . HIS A 1 88 ? 9.966 -0.922 -22.908 1.00 95.00 88 HIS A O 1
ATOM 705 N N . SER A 1 89 ? 9.753 -1.644 -20.790 1.00 95.00 89 SER A N 1
ATOM 706 C CA . SER A 1 89 ? 10.598 -0.628 -20.151 1.00 95.00 89 SER A CA 1
ATOM 707 C C . SER A 1 89 ? 10.936 -1.037 -18.722 1.00 95.00 89 SER A C 1
ATOM 709 O O . SER A 1 89 ? 10.119 -1.664 -18.056 1.00 95.00 89 SER A O 1
ATOM 711 N N . PHE A 1 90 ? 12.075 -0.580 -18.207 1.00 95.06 90 PHE A N 1
ATOM 712 C CA . PHE A 1 90 ? 12.429 -0.707 -16.793 1.00 95.06 90 PHE A CA 1
ATOM 713 C C . PHE A 1 90 ? 12.300 0.624 -16.061 1.00 95.06 90 PHE A C 1
ATOM 715 O O . PHE A 1 90 ? 12.598 1.671 -16.639 1.00 95.06 90 PHE A O 1
ATOM 722 N N . ALA A 1 91 ? 11.911 0.571 -14.791 1.00 94.88 91 ALA A N 1
ATOM 723 C CA . ALA A 1 91 ? 11.998 1.670 -13.837 1.00 94.88 91 ALA A CA 1
ATOM 724 C C . ALA A 1 91 ? 12.684 1.188 -12.550 1.00 94.88 91 ALA A C 1
ATOM 726 O O . ALA A 1 91 ? 12.254 0.202 -11.945 1.00 94.88 91 ALA A O 1
ATOM 727 N N . GLY A 1 92 ? 13.752 1.877 -12.144 1.00 94.81 92 GLY A N 1
ATOM 728 C CA . GLY A 1 92 ? 14.517 1.554 -10.942 1.00 94.81 92 GLY A CA 1
ATOM 729 C C . GLY A 1 92 ? 13.760 2.004 -9.701 1.00 94.81 92 GLY A C 1
ATOM 730 O O . GLY A 1 92 ? 13.573 3.203 -9.488 1.00 94.81 92 GLY A O 1
ATOM 731 N N . LEU A 1 93 ? 13.307 1.055 -8.882 1.00 93.38 93 LEU A N 1
ATOM 732 C CA . LEU A 1 93 ? 12.735 1.354 -7.564 1.00 93.38 93 LEU A CA 1
ATOM 733 C C . LEU A 1 93 ? 13.837 1.498 -6.507 1.00 93.38 93 LEU A C 1
ATOM 735 O O . LEU A 1 93 ? 13.653 2.204 -5.517 1.00 93.38 93 LEU A O 1
ATOM 739 N N . GLU A 1 94 ? 14.982 0.876 -6.774 1.00 96.75 94 GLU A N 1
ATOM 740 C CA . GLU A 1 94 ? 16.267 0.978 -6.083 1.00 96.75 94 GLU A CA 1
ATOM 741 C C . GLU A 1 94 ? 17.375 1.056 -7.148 1.00 96.75 94 GLU A C 1
ATOM 743 O O . GLU A 1 94 ? 17.130 0.740 -8.321 1.00 96.75 94 GLU A O 1
ATOM 748 N N . ASP A 1 95 ? 18.589 1.448 -6.760 1.00 97.50 95 ASP A N 1
ATOM 749 C CA . ASP A 1 95 ? 19.755 1.258 -7.626 1.00 97.50 95 ASP A CA 1
ATOM 750 C C . ASP A 1 95 ? 19.903 -0.241 -7.906 1.00 97.50 95 ASP A C 1
ATOM 752 O O . ASP A 1 95 ? 19.901 -1.060 -6.988 1.00 97.50 95 ASP A O 1
ATOM 756 N N . SER A 1 96 ? 19.927 -0.608 -9.184 1.00 98.19 96 SER A N 1
ATOM 757 C CA . SER A 1 96 ? 19.726 -1.990 -9.614 1.00 98.19 96 SER A CA 1
ATOM 758 C C . SER A 1 96 ? 20.725 -2.413 -10.680 1.00 98.19 96 SER A C 1
ATOM 760 O O . SER A 1 96 ? 21.127 -1.613 -11.528 1.00 98.19 96 SER A O 1
ATOM 762 N N . ARG A 1 97 ? 21.077 -3.702 -10.677 1.00 98.06 97 ARG A N 1
ATOM 763 C CA . ARG A 1 97 ? 21.960 -4.321 -11.676 1.00 98.06 97 ARG A CA 1
ATOM 764 C C . ARG A 1 97 ? 21.234 -5.465 -12.364 1.00 98.06 97 ARG A C 1
ATOM 766 O O . ARG A 1 97 ? 20.821 -6.421 -11.713 1.00 98.06 97 ARG A O 1
ATOM 773 N N . ILE A 1 98 ? 21.082 -5.371 -13.678 1.00 98.12 98 ILE A N 1
ATOM 774 C CA . ILE A 1 98 ? 20.329 -6.329 -14.494 1.00 98.12 98 ILE A CA 1
ATOM 775 C C . ILE A 1 98 ? 21.287 -6.933 -15.515 1.00 98.12 98 ILE A C 1
ATOM 777 O O . ILE A 1 98 ? 21.985 -6.185 -16.194 1.00 98.12 98 ILE A O 1
ATOM 781 N N . ILE A 1 99 ? 21.314 -8.255 -15.661 1.00 97.50 99 ILE A N 1
ATOM 782 C CA . ILE A 1 99 ? 21.957 -8.885 -16.816 1.00 97.50 99 ILE A CA 1
ATOM 783 C C . ILE A 1 99 ? 20.922 -9.027 -17.924 1.00 97.50 99 ILE A C 1
ATOM 785 O O . ILE A 1 99 ? 19.836 -9.556 -17.702 1.00 97.50 99 ILE A O 1
ATOM 789 N N . GLU A 1 100 ? 21.276 -8.572 -19.115 1.00 97.19 100 GLU A N 1
ATOM 790 C CA . GLU A 1 100 ? 20.569 -8.853 -20.354 1.00 97.19 100 GLU A CA 1
ATOM 791 C C . GLU A 1 100 ? 21.312 -9.961 -21.105 1.00 97.19 100 GLU A C 1
ATOM 793 O O . GLU A 1 100 ? 22.511 -9.838 -21.375 1.00 97.19 100 GLU A O 1
ATOM 798 N N . PHE A 1 101 ? 20.583 -11.006 -21.484 1.00 96.38 101 PHE A N 1
ATOM 799 C CA . PHE A 1 101 ? 21.005 -12.007 -22.455 1.00 96.38 101 PHE A CA 1
ATOM 800 C C . PHE A 1 101 ? 20.076 -11.922 -23.653 1.00 96.38 101 PHE A C 1
ATOM 802 O O . PHE A 1 101 ? 18.859 -12.005 -23.496 1.00 96.38 101 PHE A O 1
ATOM 809 N N . SER A 1 102 ? 20.623 -11.756 -24.847 1.00 95.75 102 SER A N 1
ATOM 810 C CA . SER A 1 102 ? 19.793 -11.580 -26.029 1.00 95.75 102 SER A CA 1
ATOM 811 C C . SER A 1 102 ? 20.443 -12.129 -27.286 1.00 95.75 102 SER A C 1
ATOM 813 O O . SER A 1 102 ? 21.643 -12.418 -27.332 1.00 95.75 102 SER A O 1
ATOM 815 N N . THR A 1 103 ? 19.644 -12.264 -28.340 1.00 94.50 103 THR A N 1
ATOM 816 C CA . THR A 1 103 ? 20.189 -12.296 -29.699 1.00 94.50 103 THR A CA 1
ATOM 817 C C . THR A 1 103 ? 20.908 -10.975 -30.001 1.00 94.50 103 THR A C 1
ATOM 819 O O . THR A 1 103 ? 20.774 -9.989 -29.276 1.00 94.50 103 THR A O 1
ATOM 822 N N . THR A 1 104 ? 21.682 -10.943 -31.083 1.00 92.31 104 THR A N 1
ATOM 823 C CA . THR A 1 104 ? 22.462 -9.777 -31.527 1.00 92.31 104 THR A CA 1
ATOM 824 C C . THR A 1 104 ? 21.717 -8.450 -31.377 1.00 92.31 104 THR A C 1
ATOM 826 O O . THR A 1 104 ? 20.581 -8.302 -31.828 1.00 92.31 104 THR A O 1
ATOM 829 N N . HIS A 1 105 ? 22.375 -7.460 -30.774 1.00 90.81 105 HIS A N 1
ATOM 830 C CA . HIS A 1 105 ? 21.796 -6.137 -30.593 1.00 90.81 105 HIS A CA 1
ATOM 831 C C . HIS A 1 105 ? 22.079 -5.231 -31.798 1.00 90.81 105 HIS A C 1
ATOM 833 O O . HIS A 1 105 ? 23.237 -5.053 -32.189 1.00 90.81 105 HIS A O 1
ATOM 839 N N . SER A 1 106 ? 21.026 -4.577 -32.298 1.00 89.69 106 SER A N 1
ATOM 840 C CA . SER A 1 106 ? 21.079 -3.512 -33.303 1.00 89.69 106 SER A CA 1
ATOM 841 C C . SER A 1 106 ? 20.190 -2.336 -32.889 1.00 89.69 106 SER A C 1
ATOM 843 O O . SER A 1 106 ? 19.013 -2.513 -32.568 1.00 89.69 106 SER A O 1
ATOM 845 N N . ASP A 1 107 ? 20.724 -1.112 -32.941 1.00 85.50 107 ASP A N 1
ATOM 846 C CA . ASP A 1 107 ? 19.940 0.097 -32.653 1.00 85.50 107 ASP A CA 1
ATOM 847 C C . ASP A 1 107 ? 18.800 0.311 -33.664 1.00 85.50 107 ASP A C 1
ATOM 849 O O . ASP A 1 107 ? 17.765 0.880 -33.307 1.00 85.50 107 ASP A O 1
ATOM 853 N N . ALA A 1 108 ? 18.950 -0.186 -34.899 1.00 90.44 108 ALA A N 1
ATOM 854 C CA . ALA A 1 108 ? 17.921 -0.112 -35.938 1.00 90.44 108 ALA A CA 1
ATOM 855 C C . ALA A 1 108 ? 16.676 -0.960 -35.613 1.00 90.44 108 ALA A C 1
ATOM 857 O O . ALA A 1 108 ? 15.589 -0.657 -36.100 1.00 90.44 108 ALA A O 1
ATOM 858 N N . ASP A 1 109 ? 16.813 -1.975 -34.753 1.00 91.94 109 ASP A N 1
ATOM 859 C CA . ASP A 1 109 ? 15.703 -2.816 -34.290 1.00 91.94 109 ASP A CA 1
ATOM 860 C C . ASP A 1 109 ? 15.043 -2.273 -33.005 1.00 91.94 109 ASP A C 1
ATOM 862 O O . ASP A 1 109 ? 14.228 -2.932 -32.372 1.00 91.94 109 ASP A O 1
ATOM 866 N N . SER A 1 110 ? 15.391 -1.064 -32.558 1.00 89.44 110 SER A N 1
ATOM 867 C CA . SER A 1 110 ? 14.854 -0.483 -31.320 1.00 89.44 110 SER A CA 1
ATOM 868 C C . SER A 1 110 ? 13.785 0.576 -31.600 1.00 89.44 110 SER A C 1
ATOM 870 O O . SER A 1 110 ? 14.087 1.763 -31.762 1.00 89.44 110 SER A O 1
ATOM 872 N N . TYR A 1 111 ? 12.510 0.185 -31.576 1.00 91.88 111 TYR A N 1
ATOM 873 C CA . TYR A 1 111 ? 11.380 1.078 -31.860 1.00 91.88 111 TYR A CA 1
ATOM 874 C C . TYR A 1 111 ? 10.855 1.726 -30.571 1.00 91.88 111 TYR A C 1
ATOM 876 O O . TYR A 1 111 ? 10.132 1.105 -29.789 1.00 91.88 111 TYR A O 1
ATOM 884 N N . ARG A 1 112 ? 11.231 2.988 -30.323 1.00 91.25 112 ARG A N 1
ATOM 885 C CA . ARG A 1 112 ? 10.987 3.699 -29.052 1.00 91.25 112 ARG A CA 1
ATOM 886 C C . ARG A 1 112 ? 9.706 4.541 -29.086 1.00 91.25 112 ARG A C 1
ATOM 888 O O . ARG A 1 112 ? 9.480 5.298 -30.023 1.00 91.25 112 ARG A O 1
ATOM 895 N N . LYS A 1 113 ? 8.900 4.464 -28.022 1.00 88.25 113 LYS A N 1
ATOM 896 C CA . LYS A 1 113 ? 7.715 5.311 -27.783 1.00 88.25 113 LYS A CA 1
ATOM 897 C C . LYS A 1 113 ? 7.972 6.458 -26.812 1.00 88.25 113 LYS A C 1
ATOM 899 O O . LYS A 1 113 ? 7.326 7.495 -26.912 1.00 88.25 113 LYS A O 1
ATOM 904 N N . THR A 1 114 ? 8.876 6.277 -25.852 1.00 86.06 114 THR A N 1
ATOM 905 C CA . THR A 1 114 ? 9.197 7.302 -24.848 1.00 86.06 114 THR A CA 1
ATOM 906 C C . THR A 1 114 ? 10.701 7.469 -24.696 1.00 86.06 114 THR A C 1
ATOM 908 O O . THR A 1 114 ? 11.479 6.574 -25.028 1.00 86.06 114 THR A O 1
ATOM 911 N N . LYS A 1 115 ? 11.121 8.628 -24.182 1.00 87.62 115 LYS A N 1
ATOM 912 C CA . LYS A 1 115 ? 12.518 8.878 -23.817 1.00 87.62 115 LYS A CA 1
ATOM 913 C C . LYS A 1 115 ? 12.828 8.277 -22.446 1.00 87.62 115 LYS A C 1
ATOM 915 O O . LYS A 1 115 ? 11.977 8.269 -21.555 1.00 87.62 115 LYS A O 1
ATOM 920 N N . SER A 1 116 ? 14.060 7.811 -22.288 1.00 90.62 116 SER A N 1
ATOM 921 C CA . SER A 1 116 ? 14.608 7.405 -20.998 1.00 90.62 116 SER A CA 1
ATOM 922 C C . SER A 1 116 ? 15.002 8.607 -20.137 1.00 90.62 116 SER A C 1
ATOM 924 O O . SER A 1 116 ? 15.278 9.676 -20.681 1.00 90.62 116 SER A O 1
ATOM 926 N N . GLY A 1 117 ? 15.126 8.417 -18.826 1.00 90.12 117 GLY A N 1
ATOM 927 C CA . GLY A 1 117 ? 15.616 9.442 -17.902 1.00 90.12 117 GLY A CA 1
ATOM 928 C C . GLY A 1 117 ? 14.945 9.375 -16.536 1.00 90.12 117 GLY A C 1
ATOM 929 O O . GLY A 1 117 ? 14.306 8.376 -16.204 1.00 90.12 117 GLY A O 1
ATOM 930 N N . ALA A 1 118 ? 15.102 10.441 -15.751 1.00 89.06 118 ALA A N 1
ATOM 931 C CA . ALA A 1 118 ? 14.452 10.566 -14.451 1.00 89.06 118 ALA A CA 1
ATOM 932 C C . ALA A 1 118 ? 12.930 10.505 -14.615 1.00 89.06 118 ALA A C 1
ATOM 934 O O . ALA A 1 118 ? 12.382 11.057 -15.572 1.00 89.06 118 ALA A O 1
ATOM 935 N N . ILE A 1 119 ? 12.249 9.843 -13.683 1.00 84.62 119 ILE A N 1
ATOM 936 C CA . ILE A 1 119 ? 10.791 9.841 -13.621 1.00 84.62 119 ILE A CA 1
ATOM 937 C C . ILE A 1 119 ? 10.370 11.145 -12.931 1.00 84.62 119 ILE A C 1
ATOM 939 O O . ILE A 1 119 ? 10.650 11.331 -11.745 1.00 84.62 119 ILE A O 1
ATOM 943 N N . PRO A 1 120 ? 9.727 12.080 -13.646 1.00 83.69 120 PRO A N 1
ATOM 944 C CA . PRO A 1 120 ? 9.478 13.397 -13.093 1.00 83.69 120 PRO A CA 1
ATOM 945 C C . PRO A 1 120 ? 8.293 13.335 -12.114 1.00 83.69 120 PRO A C 1
ATOM 947 O O . PRO A 1 120 ? 7.174 12.976 -12.479 1.00 83.69 120 PRO A O 1
ATOM 950 N N . LEU A 1 121 ? 8.539 13.672 -10.842 1.00 82.56 121 LEU A N 1
ATOM 951 C CA . LEU A 1 121 ? 7.548 13.552 -9.760 1.00 82.56 121 LEU A CA 1
ATOM 952 C C . LEU A 1 121 ? 6.255 14.326 -10.045 1.00 82.56 121 LEU A C 1
ATOM 954 O O . LEU A 1 121 ? 5.163 13.842 -9.764 1.00 82.56 121 LEU A O 1
ATOM 958 N N . ASN A 1 122 ? 6.359 15.512 -10.647 1.00 85.94 122 ASN A N 1
ATOM 959 C CA . ASN A 1 122 ? 5.202 16.313 -11.052 1.00 85.94 122 ASN A CA 1
ATOM 960 C C . ASN A 1 122 ? 4.297 15.573 -12.051 1.00 85.94 122 ASN A C 1
ATOM 962 O O . ASN A 1 122 ? 3.077 15.708 -11.967 1.00 85.94 122 ASN A O 1
ATOM 966 N N . GLN A 1 123 ? 4.870 14.772 -12.955 1.00 83.44 123 GLN A N 1
ATOM 967 C CA . GLN A 1 123 ? 4.101 13.925 -13.862 1.00 83.44 123 GLN A CA 1
ATOM 968 C C . GLN A 1 123 ? 3.375 12.823 -13.088 1.00 83.44 123 GLN A C 1
ATOM 970 O O . GLN A 1 123 ? 2.183 12.632 -13.313 1.00 83.44 123 GLN A O 1
ATOM 975 N N . ILE A 1 124 ? 4.042 12.162 -12.133 1.00 84.31 124 ILE A N 1
ATOM 976 C CA . ILE A 1 124 ? 3.402 11.143 -11.284 1.00 84.31 124 ILE A CA 1
ATOM 977 C C . ILE A 1 124 ? 2.200 11.745 -10.550 1.00 84.31 124 ILE A C 1
ATOM 979 O O . ILE A 1 124 ? 1.101 11.202 -10.623 1.00 84.31 124 ILE A O 1
ATOM 983 N N . PHE A 1 125 ? 2.366 12.895 -9.891 1.00 88.00 125 PHE A N 1
ATOM 984 C CA . PHE A 1 125 ? 1.256 13.560 -9.203 1.00 88.00 125 PHE A CA 1
ATOM 985 C C . PHE A 1 125 ? 0.131 13.974 -10.164 1.00 88.00 125 PHE A C 1
ATOM 987 O O . PHE A 1 125 ? -1.046 13.876 -9.816 1.00 88.00 125 PHE A O 1
ATOM 994 N N . ALA A 1 126 ? 0.461 14.429 -11.376 1.00 89.12 126 ALA A N 1
ATOM 995 C CA . ALA A 1 126 ? -0.537 14.781 -12.384 1.00 89.12 126 ALA A CA 1
ATOM 996 C C . ALA A 1 126 ? -1.334 13.560 -12.876 1.00 89.12 126 ALA A C 1
ATOM 998 O O . ALA A 1 126 ? -2.553 13.648 -13.028 1.00 89.12 126 ALA A O 1
ATOM 999 N N . GLU A 1 127 ? -0.672 12.421 -13.082 1.00 89.38 127 GLU A N 1
ATOM 1000 C CA . GLU A 1 127 ? -1.313 11.161 -13.467 1.00 89.38 127 GLU A CA 1
ATOM 1001 C C . GLU A 1 127 ? -2.170 10.601 -12.324 1.00 89.38 127 GLU A C 1
ATOM 1003 O O . GLU A 1 127 ? -3.316 10.207 -12.551 1.00 89.38 127 GLU A O 1
ATOM 1008 N N . MET A 1 128 ? -1.670 10.649 -11.084 1.00 93.62 128 MET A N 1
ATOM 1009 C CA . MET A 1 128 ? -2.390 10.185 -9.894 1.00 93.62 128 MET A CA 1
ATOM 1010 C C . MET A 1 128 ? -3.712 10.923 -9.680 1.00 93.62 128 MET A C 1
ATOM 1012 O O . MET A 1 128 ? -4.694 10.286 -9.311 1.00 93.62 128 MET A O 1
ATOM 1016 N N . LYS A 1 129 ? -3.802 12.222 -9.999 1.00 94.12 129 LYS A N 1
ATOM 1017 C CA . LYS A 1 129 ? -5.063 12.992 -9.912 1.00 94.12 129 LYS A CA 1
ATOM 1018 C C . LYS A 1 129 ? -6.226 12.393 -10.703 1.00 94.12 129 LYS A C 1
ATOM 1020 O O . LYS A 1 129 ? -7.387 12.640 -10.377 1.00 94.12 129 LYS A O 1
ATOM 1025 N N . GLN A 1 130 ? -5.927 11.627 -11.750 1.00 93.31 130 GLN A N 1
ATOM 1026 C CA . GLN A 1 130 ? -6.934 10.987 -12.594 1.00 93.31 130 GLN A CA 1
ATOM 1027 C C . GLN A 1 130 ? -7.296 9.580 -12.112 1.00 93.31 130 GLN A C 1
ATOM 1029 O O . GLN A 1 130 ? -8.256 8.999 -12.614 1.00 93.31 130 GLN A O 1
ATOM 1034 N N . LYS A 1 131 ? -6.551 9.035 -11.145 1.00 96.81 131 LYS A N 1
ATOM 1035 C CA . LYS A 1 131 ? -6.723 7.668 -10.667 1.00 96.81 131 LYS A CA 1
ATOM 1036 C C . LYS A 1 131 ? -7.750 7.576 -9.558 1.00 96.81 131 LYS A C 1
ATOM 1038 O O . LYS A 1 131 ? -7.820 8.424 -8.666 1.00 96.81 131 LYS A O 1
ATOM 1043 N N . LYS A 1 132 ? -8.536 6.505 -9.602 1.00 97.69 132 LYS A N 1
ATOM 1044 C CA . LYS A 1 132 ? -9.487 6.129 -8.564 1.00 97.69 132 LYS A CA 1
ATOM 1045 C C . LYS A 1 132 ? -9.110 4.761 -8.013 1.00 97.69 132 LYS A C 1
ATOM 1047 O O . LYS A 1 132 ? -9.179 3.760 -8.720 1.00 97.69 132 LYS A O 1
ATOM 1052 N N . ILE A 1 133 ? -8.724 4.721 -6.744 1.00 98.31 133 ILE A N 1
ATOM 1053 C CA . ILE A 1 133 ? -8.174 3.525 -6.103 1.00 98.31 133 ILE A CA 1
ATOM 1054 C C . ILE A 1 133 ? -9.127 3.068 -5.005 1.00 98.31 133 ILE A C 1
ATOM 1056 O O . ILE A 1 133 ? -9.514 3.856 -4.139 1.00 98.31 133 ILE A O 1
ATOM 1060 N N . LEU A 1 134 ? -9.503 1.792 -5.044 1.00 98.56 134 LEU A N 1
ATOM 1061 C CA . LEU A 1 134 ? -10.257 1.145 -3.978 1.00 98.56 134 LEU A CA 1
ATOM 1062 C C . LEU A 1 134 ? -9.276 0.517 -2.989 1.00 98.56 134 LEU A C 1
ATOM 1064 O O . LEU A 1 134 ? -8.451 -0.302 -3.379 1.00 98.56 134 LEU A O 1
ATOM 1068 N N . VAL A 1 135 ? -9.386 0.861 -1.713 1.00 98.69 135 VAL A N 1
ATOM 1069 C CA . VAL A 1 135 ? -8.608 0.246 -0.637 1.00 98.69 135 VAL A CA 1
ATOM 1070 C C . VAL A 1 135 ? -9.574 -0.532 0.247 1.00 98.69 135 VAL A C 1
ATOM 1072 O O . VAL A 1 135 ? -10.471 0.064 0.845 1.00 98.69 135 VAL A O 1
ATOM 1075 N N . VAL A 1 136 ? -9.427 -1.854 0.293 1.00 98.62 136 VAL A N 1
ATOM 1076 C CA . VAL A 1 136 ? -10.316 -2.763 1.024 1.00 98.62 136 VAL A CA 1
ATOM 1077 C C . VAL A 1 136 ? -9.562 -3.482 2.134 1.00 98.62 136 VAL A C 1
ATOM 1079 O O . VAL A 1 136 ? -8.457 -3.972 1.910 1.00 98.62 136 VAL A O 1
ATOM 1082 N N . GLY A 1 137 ? -10.154 -3.562 3.325 1.00 98.25 137 GLY A N 1
ATOM 1083 C CA . GLY A 1 137 ? -9.600 -4.363 4.412 1.00 98.25 137 GLY A CA 1
ATOM 1084 C C . GLY A 1 137 ? -9.936 -3.856 5.804 1.00 98.25 137 GLY A C 1
ATOM 1085 O O . GLY A 1 137 ? -10.980 -3.239 6.037 1.00 98.25 137 GLY A O 1
ATOM 1086 N N . ASP A 1 138 ? -9.037 -4.138 6.743 1.00 98.25 138 ASP A N 1
ATOM 1087 C CA . ASP A 1 138 ? -9.228 -3.806 8.149 1.00 98.25 138 ASP A CA 1
ATOM 1088 C C . ASP A 1 138 ? -8.999 -2.303 8.380 1.00 98.25 138 ASP A C 1
ATOM 1090 O O . ASP A 1 138 ? -7.901 -1.767 8.178 1.00 98.25 138 ASP A O 1
ATOM 1094 N N . VAL A 1 139 ? -10.061 -1.599 8.771 1.00 98.38 139 VAL A N 1
ATOM 1095 C CA . VAL A 1 139 ? -10.033 -0.167 9.090 1.00 98.38 139 VAL A CA 1
ATOM 1096 C C . VAL A 1 139 ? -9.792 -0.003 10.587 1.00 98.38 139 VAL A C 1
ATOM 1098 O O . VAL A 1 139 ? -10.460 -0.643 11.399 1.00 98.38 139 VAL A O 1
ATOM 1101 N N . MET A 1 140 ? -8.845 0.858 10.960 1.00 98.12 140 MET A N 1
ATOM 1102 C CA . MET A 1 140 ? -8.502 1.080 12.363 1.00 98.12 140 MET A CA 1
ATOM 1103 C C . MET A 1 140 ? -8.211 2.543 12.677 1.00 98.12 140 MET A C 1
ATOM 1105 O O . MET A 1 140 ? -7.865 3.330 11.797 1.00 98.12 140 MET A O 1
ATOM 1109 N N . LEU A 1 141 ? -8.370 2.890 13.951 1.00 98.56 141 LEU A N 1
ATOM 1110 C CA . LEU A 1 141 ? -7.984 4.167 14.533 1.00 98.56 141 LEU A CA 1
ATOM 1111 C C . LEU A 1 141 ? -6.616 4.011 15.197 1.00 98.56 141 LEU A C 1
ATOM 1113 O O . LEU A 1 141 ? -6.454 3.186 16.095 1.00 98.56 141 LEU A O 1
ATOM 1117 N N . ASP A 1 142 ? -5.645 4.810 14.780 1.00 98.25 142 ASP A N 1
ATOM 1118 C CA . ASP A 1 142 ? -4.388 4.942 15.509 1.00 98.25 142 ASP A CA 1
ATOM 1119 C C . ASP A 1 142 ? -4.530 6.090 16.519 1.00 98.25 142 ASP A C 1
ATOM 1121 O O . ASP A 1 142 ? -5.006 7.178 16.192 1.00 98.25 142 ASP A O 1
ATOM 1125 N N . GLU A 1 143 ? -4.141 5.838 17.765 1.00 98.31 143 GLU A N 1
ATOM 1126 C CA . GLU A 1 143 ? -4.147 6.815 18.851 1.00 98.31 143 GLU A CA 1
ATOM 1127 C C . GLU A 1 143 ? -2.730 6.941 19.412 1.00 98.31 143 GLU A C 1
ATOM 1129 O O . GLU A 1 143 ? -2.052 5.945 19.658 1.00 98.31 143 GLU A O 1
ATOM 1134 N N . PHE A 1 144 ? -2.269 8.169 19.611 1.00 97.69 144 PHE A N 1
ATOM 1135 C CA . PHE A 1 144 ? -0.977 8.469 20.214 1.00 97.69 144 PHE A CA 1
ATOM 1136 C C . PHE A 1 144 ? -1.223 9.242 21.498 1.00 97.69 144 PHE A C 1
ATOM 1138 O O . PHE A 1 144 ? -1.672 10.386 21.454 1.00 97.69 144 PHE A O 1
ATOM 1145 N N . VAL A 1 145 ? -0.934 8.604 22.628 1.00 97.31 145 VAL A N 1
ATOM 1146 C CA . VAL A 1 145 ? -0.996 9.205 23.960 1.00 97.31 145 VAL A CA 1
ATOM 1147 C C . VAL A 1 145 ? 0.415 9.656 24.306 1.00 97.31 145 VAL A C 1
ATOM 1149 O O . VAL A 1 145 ? 1.280 8.831 24.596 1.00 97.31 145 VAL A O 1
ATOM 1152 N N . ILE A 1 146 ? 0.661 10.957 24.208 1.00 96.69 146 ILE A N 1
ATOM 1153 C CA . ILE A 1 146 ? 1.987 11.562 24.329 1.00 96.69 146 ILE A CA 1
ATOM 1154 C C . ILE A 1 146 ? 2.082 12.234 25.695 1.00 96.69 146 ILE A C 1
ATOM 1156 O O . ILE A 1 146 ? 1.240 13.061 26.055 1.00 96.69 146 ILE A O 1
ATOM 1160 N N . GLY A 1 147 ? 3.109 11.889 26.462 1.00 95.31 147 GLY A N 1
ATOM 1161 C CA . GLY A 1 147 ? 3.338 12.454 27.784 1.00 95.31 147 GLY A CA 1
ATOM 1162 C C . GLY A 1 147 ? 4.790 12.354 28.226 1.00 95.31 147 GLY A C 1
ATOM 1163 O O . GLY A 1 147 ? 5.676 12.046 27.434 1.00 95.31 147 GLY A O 1
ATOM 1164 N N . ASN A 1 148 ? 5.015 12.605 29.513 1.00 94.06 148 ASN A N 1
ATOM 1165 C CA . ASN A 1 148 ? 6.320 12.461 30.157 1.00 94.06 148 ASN A CA 1
ATOM 1166 C C . ASN A 1 148 ? 6.238 11.433 31.289 1.00 94.06 148 ASN A C 1
ATOM 1168 O O . ASN A 1 148 ? 5.187 11.281 31.914 1.00 94.06 148 ASN A O 1
ATOM 1172 N N . VAL A 1 149 ? 7.356 10.762 31.565 1.00 92.19 149 VAL A N 1
ATOM 1173 C CA . VAL A 1 149 ? 7.517 9.878 32.726 1.00 92.19 149 VAL A CA 1
ATOM 1174 C C . VAL A 1 149 ? 8.399 10.594 33.737 1.00 92.19 149 VAL A C 1
ATOM 1176 O O . VAL A 1 149 ? 9.582 10.798 33.492 1.00 92.19 149 VAL A O 1
ATOM 1179 N N . GLU A 1 150 ? 7.812 10.989 34.861 1.00 90.31 150 GLU A N 1
ATOM 1180 C CA . GLU A 1 150 ? 8.522 11.695 35.941 1.00 90.31 150 GLU A CA 1
ATOM 1181 C C . GLU A 1 150 ? 8.763 10.791 37.156 1.00 90.31 150 GLU A C 1
ATOM 1183 O O . GLU A 1 150 ? 9.636 11.063 37.975 1.00 90.31 150 GLU A O 1
ATOM 1188 N N . ARG A 1 151 ? 7.987 9.706 37.286 1.00 93.19 151 ARG A N 1
ATOM 1189 C CA . ARG A 1 151 ? 8.057 8.786 38.425 1.00 93.19 151 ARG A CA 1
ATOM 1190 C C . ARG A 1 151 ? 7.578 7.378 38.078 1.00 93.19 151 ARG A C 1
ATOM 1192 O O . ARG A 1 151 ? 6.858 7.170 37.099 1.00 93.19 151 ARG A O 1
ATOM 1199 N N . MET A 1 152 ? 7.922 6.437 38.950 1.00 93.69 152 MET A N 1
ATOM 1200 C CA . MET A 1 152 ? 7.364 5.083 38.970 1.00 93.69 152 MET A CA 1
ATOM 1201 C C . MET A 1 152 ? 6.086 5.033 39.814 1.00 93.69 152 MET A C 1
ATOM 1203 O O . MET A 1 152 ? 5.897 5.851 40.721 1.00 93.69 152 MET A O 1
ATOM 1207 N N . SER A 1 153 ? 5.199 4.089 39.504 1.00 94.44 153 SER A N 1
ATOM 1208 C CA . SER A 1 153 ? 4.002 3.844 40.309 1.00 94.44 153 SER A CA 1
ATOM 1209 C C . SER A 1 153 ? 4.389 3.262 41.679 1.00 94.44 153 SER A C 1
ATOM 1211 O O . SER A 1 153 ? 5.257 2.393 41.739 1.00 94.44 153 SER A O 1
ATOM 1213 N N . PRO A 1 154 ? 3.761 3.704 42.788 1.00 94.19 154 PRO A N 1
ATOM 1214 C CA . PRO A 1 154 ? 3.945 3.070 44.094 1.00 94.19 154 PRO A CA 1
ATOM 1215 C C . PRO A 1 154 ? 3.251 1.699 44.193 1.00 94.19 154 PRO A C 1
ATOM 1217 O O . PRO A 1 154 ? 3.534 0.944 45.116 1.00 94.19 154 PRO A O 1
ATOM 1220 N N . GLU A 1 155 ? 2.348 1.375 43.259 1.00 96.06 155 GLU A N 1
ATOM 1221 C CA . GLU A 1 155 ? 1.541 0.143 43.268 1.00 96.06 155 GLU A CA 1
ATOM 1222 C C . GLU A 1 155 ? 2.200 -1.015 42.502 1.00 96.06 155 GLU A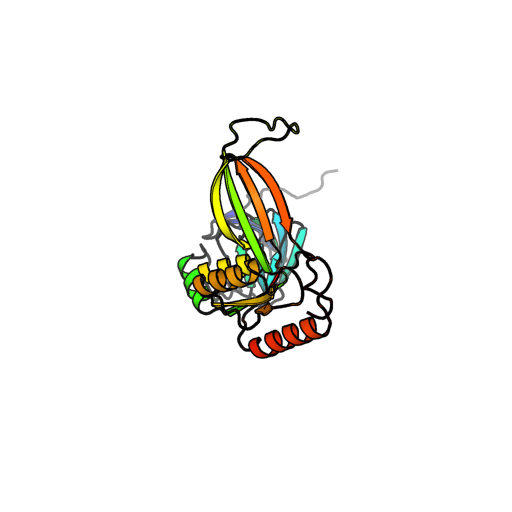 C 1
ATOM 1224 O O . GLU A 1 155 ? 1.924 -2.181 42.771 1.00 96.06 155 GLU A O 1
ATOM 1229 N N . ALA A 1 156 ? 3.061 -0.708 41.530 1.00 93.94 156 ALA A N 1
ATOM 1230 C CA . ALA A 1 156 ? 3.753 -1.689 40.698 1.00 93.94 156 ALA A CA 1
ATOM 1231 C C . ALA A 1 156 ? 4.994 -1.048 40.051 1.00 93.94 156 ALA A C 1
ATOM 1233 O O . ALA A 1 156 ? 5.003 0.166 39.843 1.00 93.94 156 ALA A O 1
ATOM 1234 N N . PRO A 1 157 ? 6.021 -1.825 39.654 1.00 93.12 157 PRO A N 1
ATOM 1235 C CA . PRO A 1 157 ? 7.237 -1.311 39.015 1.00 93.12 157 PRO A CA 1
ATOM 1236 C C . PRO A 1 157 ? 6.998 -0.908 37.545 1.00 93.12 157 PRO A C 1
ATOM 1238 O O . PRO A 1 157 ? 7.658 -1.390 36.629 1.00 93.12 157 PRO A O 1
ATOM 1241 N N . VAL A 1 158 ? 6.039 -0.011 37.312 1.00 93.12 158 VAL A N 1
ATOM 1242 C CA . VAL A 1 158 ? 5.663 0.527 36.000 1.00 93.12 158 VAL A CA 1
ATOM 1243 C C . VAL A 1 158 ? 5.741 2.058 36.000 1.00 93.12 158 VAL A C 1
ATOM 1245 O O . VAL A 1 158 ? 5.465 2.687 37.026 1.00 93.12 158 VAL A O 1
ATOM 1248 N N . PRO A 1 159 ? 6.126 2.688 34.877 1.00 91.75 159 PRO A N 1
ATOM 1249 C CA . PRO A 1 159 ? 6.192 4.142 34.778 1.00 91.75 159 PRO A CA 1
ATOM 1250 C C . PRO A 1 159 ? 4.796 4.774 34.806 1.00 91.75 159 PRO A C 1
ATOM 1252 O O . PRO A 1 159 ? 3.853 4.250 34.212 1.00 91.75 159 PRO A O 1
ATOM 1255 N N . VAL A 1 160 ? 4.676 5.943 35.440 1.00 92.56 160 VAL A N 1
ATOM 1256 C CA . VAL A 1 160 ? 3.466 6.774 35.359 1.00 92.56 160 VAL A CA 1
ATOM 1257 C C . VAL A 1 160 ? 3.654 7.806 34.253 1.00 92.56 160 VAL A C 1
ATOM 1259 O O . VAL A 1 160 ? 4.557 8.638 34.326 1.00 92.56 160 VAL A O 1
ATOM 1262 N N . ILE A 1 161 ? 2.787 7.768 33.239 1.00 92.19 161 ILE A N 1
ATOM 1263 C CA . ILE A 1 161 ? 2.793 8.745 32.145 1.00 92.19 161 ILE A CA 1
ATOM 1264 C C . ILE A 1 161 ? 1.840 9.892 32.485 1.00 92.19 161 ILE A C 1
ATOM 1266 O O . ILE A 1 161 ? 0.630 9.696 32.593 1.00 92.19 161 ILE A O 1
ATOM 1270 N N . ASN A 1 162 ? 2.380 11.105 32.598 1.00 93.75 162 ASN A N 1
ATOM 1271 C CA . ASN A 1 162 ? 1.595 12.334 32.669 1.00 93.75 162 ASN A CA 1
ATOM 1272 C C . ASN A 1 162 ? 1.241 12.785 31.243 1.00 93.75 162 ASN A C 1
ATOM 1274 O O . ASN A 1 162 ? 2.087 13.342 30.536 1.00 93.75 162 ASN A O 1
ATOM 1278 N N . VAL A 1 163 ? 0.015 12.484 30.804 1.00 95.50 163 VAL A N 1
ATOM 1279 C CA . VAL A 1 163 ? -0.457 12.748 29.435 1.00 95.50 163 VAL A CA 1
ATOM 1280 C C . VAL A 1 163 ? -0.507 14.252 29.167 1.00 95.50 163 VAL A C 1
ATOM 1282 O O . VAL A 1 163 ? -1.134 15.008 29.905 1.00 95.50 163 VAL A O 1
ATOM 1285 N N . LYS A 1 164 ? 0.140 14.684 28.084 1.00 96.31 164 LYS A N 1
ATOM 1286 C CA . LYS A 1 164 ? 0.124 16.071 27.600 1.00 96.31 164 LYS A CA 1
ATOM 1287 C C . LYS A 1 164 ? -0.760 16.239 26.376 1.00 96.31 164 LYS A C 1
ATOM 1289 O O . LYS A 1 164 ? -1.396 17.274 26.220 1.00 96.31 164 LYS A O 1
ATOM 1294 N N . GLU A 1 165 ? -0.803 15.226 25.519 1.00 96.94 165 GLU A N 1
ATOM 1295 C CA . GLU A 1 165 ? -1.519 15.294 24.254 1.00 96.94 165 GLU A CA 1
ATOM 1296 C C . GLU A 1 165 ? -2.051 13.915 23.855 1.00 96.94 165 GLU A C 1
ATOM 1298 O O . GLU A 1 165 ? -1.400 12.892 24.074 1.00 96.94 165 GLU A O 1
ATOM 1303 N N . ILE A 1 166 ? -3.232 13.893 23.236 1.00 97.25 166 ILE A N 1
ATOM 1304 C CA . ILE A 1 166 ? -3.777 12.709 22.570 1.00 97.25 166 ILE A CA 1
ATOM 1305 C C . ILE A 1 166 ? -4.039 13.074 21.111 1.00 97.25 166 ILE A C 1
ATOM 1307 O O . ILE A 1 166 ? -4.811 13.992 20.830 1.00 97.25 166 ILE A O 1
ATOM 1311 N N . LYS A 1 167 ? -3.408 12.351 20.181 1.00 97.75 167 LYS A N 1
ATOM 1312 C CA . LYS A 1 167 ? -3.651 12.484 18.736 1.00 97.75 167 LYS A CA 1
ATOM 1313 C C . LYS A 1 167 ? -4.355 11.257 18.197 1.00 97.75 167 LYS A C 1
ATOM 1315 O O . LYS A 1 167 ? -3.991 10.133 18.528 1.00 97.75 167 LYS A O 1
ATOM 1320 N N . HIS A 1 168 ? -5.290 11.486 17.285 1.00 98.44 168 HIS A N 1
ATOM 1321 C CA . HIS A 1 168 ? -5.992 10.440 16.553 1.00 98.44 168 HIS A CA 1
ATOM 1322 C C . HIS A 1 168 ? -5.686 10.543 15.067 1.00 98.44 168 HIS A C 1
ATOM 1324 O O . HIS A 1 168 ? -5.829 11.611 14.471 1.00 98.44 168 HIS A O 1
ATOM 1330 N N . THR A 1 169 ? -5.297 9.427 14.461 1.00 98.19 169 THR A N 1
ATOM 1331 C CA . THR A 1 169 ? -4.985 9.344 13.035 1.00 98.19 169 THR A CA 1
ATOM 1332 C C . THR A 1 169 ? -5.668 8.142 12.395 1.00 98.19 169 THR A C 1
ATOM 1334 O O . THR A 1 169 ? -6.094 7.195 13.058 1.00 98.19 169 THR A O 1
ATOM 1337 N N . LEU A 1 170 ? -5.791 8.184 11.070 1.00 98.56 170 LEU A N 1
ATOM 1338 C CA . LEU A 1 170 ? -6.271 7.046 10.293 1.00 98.56 170 LEU A CA 1
ATOM 1339 C C . LEU A 1 170 ? -5.231 5.926 10.341 1.00 98.56 170 LEU A C 1
ATOM 1341 O O . LEU A 1 170 ? -4.054 6.188 10.111 1.00 98.56 170 LEU A O 1
ATOM 1345 N N . GLY A 1 171 ? -5.676 4.700 10.610 1.00 97.94 171 GLY A N 1
ATOM 1346 C CA . GLY A 1 171 ? -4.841 3.506 10.655 1.00 97.94 171 GLY A CA 1
ATOM 1347 C C . GLY A 1 171 ? -5.305 2.429 9.671 1.00 97.94 171 GLY A C 1
ATOM 1348 O O . GLY A 1 171 ? -6.439 2.425 9.177 1.00 97.94 171 GLY A O 1
ATOM 1349 N N . GLY A 1 172 ? -4.406 1.493 9.369 1.00 97.75 172 GLY A N 1
ATOM 1350 C CA . GLY A 1 172 ? -4.679 0.351 8.489 1.00 97.75 172 GLY A CA 1
ATOM 1351 C C . GLY A 1 172 ? -5.148 0.765 7.102 1.00 97.75 172 GLY A C 1
ATOM 1352 O O . GLY A 1 172 ? -4.571 1.656 6.480 1.00 97.75 172 GLY A O 1
ATOM 1353 N N . THR A 1 173 ? -6.242 0.159 6.644 1.00 98.44 173 THR A N 1
ATOM 1354 C CA . THR A 1 173 ? -6.863 0.458 5.342 1.00 98.44 173 THR A CA 1
ATOM 1355 C C . THR A 1 173 ? -7.160 1.952 5.175 1.00 98.44 173 THR A C 1
ATOM 1357 O O . THR A 1 173 ? -6.963 2.508 4.094 1.00 98.44 173 THR A O 1
ATOM 1360 N N . ALA A 1 174 ? -7.567 2.646 6.246 1.00 98.25 174 ALA A N 1
ATOM 1361 C CA . ALA A 1 174 ? -7.838 4.080 6.173 1.00 98.25 174 ALA A CA 1
ATOM 1362 C C . ALA A 1 174 ? -6.561 4.927 6.042 1.00 98.25 174 ALA A C 1
ATOM 1364 O O . ALA A 1 174 ? -6.598 5.953 5.367 1.00 98.25 174 ALA A O 1
ATOM 1365 N N . ASN A 1 175 ? -5.431 4.497 6.615 1.00 98.62 175 ASN A N 1
ATOM 1366 C CA . ASN A 1 175 ? -4.143 5.164 6.404 1.00 98.62 175 ASN A CA 1
ATOM 1367 C C . ASN A 1 175 ? -3.669 5.014 4.953 1.00 98.62 175 ASN A C 1
ATOM 1369 O O . ASN A 1 175 ? -3.244 5.979 4.324 1.00 98.62 175 ASN A O 1
ATOM 1373 N N . THR A 1 176 ? -3.799 3.812 4.387 1.00 98.56 176 THR A N 1
ATOM 1374 C CA . THR A 1 176 ? -3.474 3.577 2.976 1.00 98.56 176 THR A CA 1
ATOM 1375 C C . THR A 1 176 ? -4.331 4.459 2.068 1.00 98.56 176 THR A C 1
ATOM 1377 O O . THR A 1 176 ? -3.796 5.138 1.193 1.00 98.56 176 THR A O 1
ATOM 1380 N N . ALA A 1 177 ? -5.642 4.543 2.317 1.00 98.44 177 ALA A N 1
ATOM 1381 C CA . ALA A 1 177 ? -6.527 5.450 1.587 1.00 98.44 177 ALA A CA 1
ATOM 1382 C C . ALA A 1 177 ? -6.142 6.934 1.765 1.00 98.44 177 ALA A C 1
ATOM 1384 O O . ALA A 1 177 ? -6.211 7.702 0.806 1.00 98.44 177 ALA A O 1
ATOM 1385 N N . ASN A 1 178 ? -5.686 7.330 2.957 1.00 98.44 178 ASN A N 1
ATOM 1386 C CA . ASN A 1 178 ? -5.185 8.678 3.225 1.00 98.44 178 ASN A CA 1
ATOM 1387 C C . ASN A 1 178 ? -3.941 9.009 2.395 1.00 98.44 178 ASN A C 1
ATOM 1389 O O . ASN A 1 178 ? -3.893 10.065 1.773 1.00 98.44 178 ASN A O 1
ATOM 1393 N N . ASN A 1 179 ? -2.981 8.086 2.302 1.00 97.81 179 ASN A N 1
ATOM 1394 C CA . ASN A 1 179 ? -1.791 8.265 1.467 1.00 97.81 179 ASN A CA 1
ATOM 1395 C C . ASN A 1 179 ? -2.154 8.395 -0.018 1.00 97.81 179 ASN A C 1
ATOM 1397 O O . ASN A 1 179 ? -1.632 9.269 -0.704 1.00 97.81 179 ASN A O 1
ATOM 1401 N N . ILE A 1 180 ? -3.094 7.584 -0.514 1.00 97.62 180 ILE A N 1
ATOM 1402 C CA . ILE A 1 180 ? -3.602 7.705 -1.890 1.00 97.62 180 ILE A CA 1
ATOM 1403 C C . ILE A 1 180 ? -4.247 9.078 -2.129 1.00 97.62 180 ILE A C 1
ATOM 1405 O O . ILE A 1 180 ? -3.971 9.710 -3.149 1.00 97.62 180 ILE A O 1
ATOM 1409 N N . SER A 1 181 ? -5.068 9.552 -1.187 1.00 96.88 181 SER A N 1
ATOM 1410 C CA . SER A 1 181 ? -5.683 10.885 -1.252 1.00 96.88 181 SER A CA 1
ATOM 1411 C C . SER A 1 181 ? -4.624 11.995 -1.254 1.00 96.88 181 SER A C 1
ATOM 1413 O O . SER A 1 181 ? -4.681 12.912 -2.073 1.00 96.88 181 SER A O 1
ATOM 1415 N N . ALA A 1 182 ? -3.593 11.875 -0.410 1.00 94.94 182 ALA A N 1
ATOM 1416 C CA . ALA A 1 182 ? -2.478 12.818 -0.337 1.00 94.94 182 ALA A CA 1
ATOM 1417 C C . ALA A 1 182 ? -1.634 12.859 -1.626 1.00 94.94 182 ALA A C 1
ATOM 1419 O O . ALA A 1 182 ? -1.138 13.921 -1.998 1.00 94.94 182 ALA A O 1
ATOM 1420 N N . LEU A 1 183 ? -1.529 11.740 -2.356 1.00 94.06 183 LEU A N 1
ATOM 1421 C CA . LEU A 1 183 ? -0.929 11.685 -3.699 1.00 94.06 183 LEU A CA 1
ATOM 1422 C C . LEU A 1 183 ? -1.809 12.342 -4.786 1.00 94.06 183 LEU A C 1
ATOM 1424 O O . LEU A 1 183 ? -1.402 12.424 -5.945 1.00 94.06 183 LEU A O 1
ATOM 1428 N N . GLY A 1 184 ? -3.006 12.819 -4.435 1.00 94.69 184 GLY A N 1
ATOM 1429 C CA . GLY A 1 184 ? -3.947 13.507 -5.319 1.00 94.69 184 GLY A CA 1
ATOM 1430 C C . GLY A 1 184 ? -4.990 12.601 -5.976 1.00 94.69 184 GLY A C 1
ATOM 1431 O O . GLY A 1 184 ? -5.886 13.116 -6.644 1.00 94.69 184 GLY A O 1
ATOM 1432 N N . ALA A 1 185 ? -4.904 11.282 -5.791 1.00 97.25 185 ALA A N 1
ATOM 1433 C CA . ALA A 1 185 ? -5.853 10.327 -6.354 1.00 97.25 185 ALA A CA 1
ATOM 1434 C C . ALA A 1 185 ? -7.174 10.283 -5.574 1.00 97.25 185 ALA A C 1
ATOM 1436 O O . ALA A 1 185 ? -7.260 10.628 -4.396 1.00 97.25 185 ALA A O 1
ATOM 1437 N N . ARG A 1 186 ? -8.231 9.795 -6.226 1.00 97.88 186 ARG A N 1
ATOM 1438 C CA . ARG A 1 186 ? -9.529 9.558 -5.585 1.00 97.88 186 ARG A CA 1
ATOM 1439 C C . ARG A 1 186 ? -9.491 8.231 -4.831 1.00 97.88 186 ARG A C 1
ATOM 1441 O O . ARG A 1 186 ? -9.590 7.167 -5.440 1.00 97.88 186 ARG A O 1
ATOM 1448 N N . ALA A 1 187 ? -9.379 8.290 -3.510 1.00 98.38 187 ALA A N 1
ATOM 1449 C CA . ALA A 1 187 ? -9.416 7.107 -2.659 1.00 98.38 187 ALA A CA 1
ATOM 1450 C C . ALA A 1 187 ? -10.856 6.725 -2.281 1.00 98.38 187 ALA A C 1
ATOM 1452 O O . ALA A 1 187 ? -11.634 7.570 -1.834 1.00 98.38 187 ALA A O 1
ATOM 1453 N N . VAL A 1 188 ? -11.192 5.441 -2.416 1.00 98.56 188 VAL A N 1
ATOM 1454 C CA . VAL A 1 188 ? -12.401 4.830 -1.850 1.00 98.56 188 VAL A CA 1
ATOM 1455 C C . VAL A 1 188 ? -11.969 3.839 -0.780 1.00 98.56 188 VAL A C 1
ATOM 1457 O O . VAL A 1 188 ? -11.208 2.922 -1.076 1.00 98.56 188 VAL A O 1
ATOM 1460 N N . VAL A 1 189 ? -12.464 3.993 0.446 1.00 98.69 189 VAL A N 1
ATOM 1461 C CA . VAL A 1 189 ? -12.211 3.040 1.532 1.00 98.69 189 VAL A CA 1
ATOM 1462 C C . VAL A 1 189 ? -13.382 2.069 1.668 1.00 98.69 189 VAL A C 1
ATOM 1464 O O . VAL A 1 189 ? -14.546 2.474 1.746 1.00 98.69 189 VAL A O 1
ATOM 1467 N N . ALA A 1 190 ? -13.068 0.776 1.689 1.00 98.56 190 ALA A N 1
ATOM 1468 C CA . ALA A 1 190 ? -14.014 -0.312 1.873 1.00 98.56 190 ALA A CA 1
ATOM 1469 C C . ALA A 1 190 ? -13.631 -1.154 3.090 1.00 98.56 190 ALA A C 1
ATOM 1471 O O . ALA A 1 190 ? -12.481 -1.549 3.261 1.00 98.56 190 ALA A O 1
ATOM 1472 N N . GLY A 1 191 ? -14.610 -1.433 3.941 1.00 98.12 191 GLY A N 1
ATOM 1473 C CA . GLY A 1 191 ? -14.402 -2.213 5.151 1.00 98.12 191 GLY A CA 1
ATOM 1474 C C . GLY A 1 191 ? -15.506 -1.962 6.161 1.00 98.12 191 GLY A C 1
ATOM 1475 O O . GLY A 1 191 ? -16.606 -1.508 5.824 1.00 98.12 191 GLY A O 1
ATOM 1476 N N . ILE A 1 192 ? -15.202 -2.235 7.422 1.00 97.88 192 ILE A N 1
ATOM 1477 C CA . ILE A 1 192 ? -16.150 -2.069 8.517 1.00 97.88 192 ILE A CA 1
ATOM 1478 C C . ILE A 1 192 ? -15.517 -1.378 9.724 1.00 97.88 192 ILE A C 1
ATOM 1480 O O . ILE A 1 192 ? -14.310 -1.435 9.936 1.00 97.88 192 ILE A O 1
ATOM 1484 N N . ILE A 1 193 ? -16.368 -0.740 10.517 1.00 98.06 193 ILE A N 1
ATOM 1485 C CA . ILE A 1 193 ? -16.066 -0.128 11.815 1.00 98.06 193 ILE A CA 1
ATOM 1486 C C . ILE A 1 193 ? -17.174 -0.495 12.804 1.00 98.06 193 ILE A C 1
ATOM 1488 O O . ILE A 1 193 ? -18.232 -0.978 12.402 1.00 98.06 193 ILE A O 1
ATOM 1492 N N . GLY A 1 194 ? -16.959 -0.261 14.091 1.00 97.31 194 GLY A N 1
ATOM 1493 C CA . GLY A 1 194 ? -17.999 -0.399 15.101 1.00 97.31 194 GLY A CA 1
ATOM 1494 C C . GLY A 1 194 ? -19.015 0.741 15.087 1.00 97.31 194 GLY A C 1
ATOM 1495 O O . GLY A 1 194 ? -18.829 1.779 14.444 1.00 97.31 194 GLY A O 1
ATOM 1496 N N . ASN A 1 195 ? -20.113 0.542 15.817 1.00 96.06 195 ASN A N 1
ATOM 1497 C CA . ASN A 1 195 ? -21.077 1.597 16.137 1.00 96.06 195 ASN A CA 1
ATOM 1498 C C . ASN A 1 195 ? -20.736 2.257 17.486 1.00 96.06 195 ASN A C 1
ATOM 1500 O O . ASN A 1 195 ? -21.549 2.281 18.407 1.00 96.06 195 ASN A O 1
ATOM 1504 N N . ASP A 1 196 ? -19.503 2.740 17.608 1.00 97.44 196 ASP A N 1
ATOM 1505 C CA . ASP A 1 196 ? -18.903 3.277 18.832 1.00 97.44 196 ASP A CA 1
ATOM 1506 C C . ASP A 1 196 ? -18.295 4.676 18.600 1.00 97.44 196 ASP A C 1
ATOM 1508 O O . ASP A 1 196 ? -18.421 5.269 17.520 1.00 97.44 196 ASP A O 1
ATOM 1512 N N . ALA A 1 197 ? -17.702 5.259 19.647 1.00 97.88 197 ALA A N 1
ATOM 1513 C CA . ALA A 1 197 ? -17.109 6.594 19.586 1.00 97.88 197 ALA A CA 1
ATOM 1514 C C . ALA A 1 197 ? -15.934 6.643 18.595 1.00 97.88 197 ALA A C 1
ATOM 1516 O O . ALA A 1 197 ? -15.844 7.566 17.782 1.00 97.88 197 ALA A O 1
ATOM 1517 N N . GLU A 1 198 ? -15.088 5.615 18.601 1.00 98.25 198 GLU A N 1
ATOM 1518 C CA . GLU A 1 198 ? -13.969 5.444 17.679 1.00 98.25 198 GLU A CA 1
ATOM 1519 C C . GLU A 1 198 ? -14.433 5.356 16.219 1.00 98.25 198 GLU A C 1
ATOM 1521 O O . GLU A 1 198 ? -13.854 6.005 15.346 1.00 98.25 198 GLU A O 1
ATOM 1526 N N . GLY A 1 199 ? -15.514 4.622 15.937 1.00 98.25 199 GLY A N 1
ATOM 1527 C CA . GLY A 1 199 ? -16.097 4.525 14.600 1.00 98.25 199 GLY A CA 1
ATOM 1528 C C . GLY A 1 199 ? -16.633 5.869 14.099 1.00 98.25 199 GLY A C 1
ATOM 1529 O O . GLY A 1 199 ? -16.421 6.241 12.940 1.00 98.25 199 GLY A O 1
ATOM 1530 N N . LYS A 1 200 ? -17.275 6.654 14.976 1.00 98.25 200 LYS A N 1
ATOM 1531 C CA . LYS A 1 200 ? -17.708 8.028 14.656 1.00 98.25 200 LYS A CA 1
ATOM 1532 C C . LYS A 1 200 ? -16.514 8.940 14.368 1.00 98.25 200 LYS A C 1
ATOM 1534 O O . LYS A 1 200 ? -16.542 9.689 13.389 1.00 98.25 200 LYS A O 1
ATOM 1539 N N . LEU A 1 201 ? -15.461 8.853 15.180 1.00 98.44 201 LEU A N 1
ATOM 1540 C CA . LEU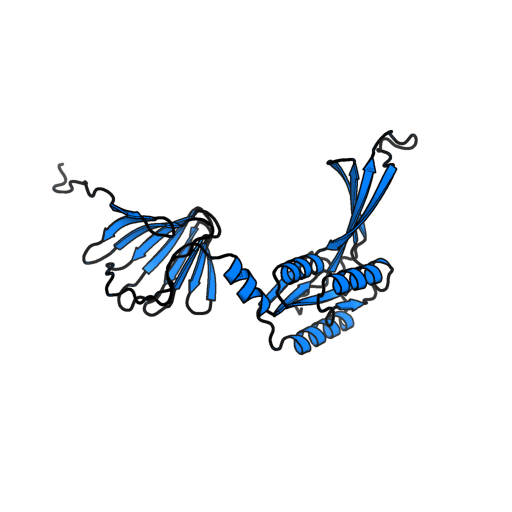 A 1 201 ? -14.238 9.629 14.992 1.00 98.44 201 LEU A CA 1
ATOM 1541 C C . LEU A 1 201 ? -13.542 9.282 13.670 1.00 98.44 201 LEU A C 1
ATOM 1543 O O . LEU A 1 201 ? -13.189 10.187 12.914 1.00 98.44 201 LEU A O 1
ATOM 1547 N N . LEU A 1 202 ? -13.430 7.994 13.334 1.00 98.44 202 LEU A N 1
ATOM 1548 C CA . LEU A 1 202 ? -12.892 7.547 12.049 1.00 98.44 202 LEU A CA 1
ATOM 1549 C C . LEU A 1 202 ? -13.657 8.137 10.870 1.00 98.44 202 LEU A C 1
ATOM 1551 O O . LEU A 1 202 ? -13.034 8.657 9.950 1.00 98.44 202 LEU A O 1
ATOM 1555 N N . ARG A 1 203 ? -14.996 8.128 10.895 1.00 98.44 203 ARG A N 1
ATOM 1556 C CA . ARG A 1 203 ? -15.792 8.738 9.815 1.00 98.44 203 ARG A CA 1
ATOM 1557 C C . ARG A 1 203 ? -15.474 10.221 9.635 1.00 98.44 203 ARG A C 1
ATOM 1559 O O . ARG A 1 203 ? -15.348 10.668 8.497 1.00 98.44 203 ARG A O 1
ATOM 1566 N N . LYS A 1 204 ? -15.291 10.964 10.732 1.00 98.50 204 LYS A N 1
ATOM 1567 C CA . LYS A 1 204 ? -14.890 12.379 10.686 1.00 98.50 204 LYS A CA 1
ATOM 1568 C C . LYS A 1 204 ? -13.496 12.551 10.074 1.00 98.50 204 LYS A C 1
ATOM 1570 O O . LYS A 1 204 ? -13.326 13.380 9.186 1.00 98.50 204 LYS A O 1
ATOM 1575 N N . LEU A 1 205 ? -12.517 11.754 10.504 1.00 98.56 205 LEU A N 1
ATOM 1576 C CA . LEU A 1 205 ? -11.151 11.804 9.971 1.00 98.56 205 LEU A CA 1
ATOM 1577 C C . LEU A 1 205 ? -11.102 11.448 8.474 1.00 98.56 205 LEU A C 1
ATOM 1579 O O . LEU A 1 205 ? -10.446 12.138 7.699 1.00 98.56 205 LEU A O 1
ATOM 1583 N N . ILE A 1 206 ? -11.849 10.425 8.051 1.00 98.69 206 ILE A N 1
ATOM 1584 C CA . ILE A 1 206 ? -11.958 9.994 6.649 1.00 98.69 206 ILE A CA 1
ATOM 1585 C C . ILE A 1 206 ? -12.591 11.096 5.785 1.00 98.69 206 ILE A C 1
ATOM 1587 O O . ILE A 1 206 ? -12.089 11.390 4.699 1.00 98.69 206 ILE A O 1
ATOM 1591 N N . ALA A 1 207 ? -13.650 11.748 6.278 1.00 98.12 207 ALA A N 1
ATOM 1592 C CA . ALA A 1 207 ? -14.279 12.874 5.590 1.00 98.12 207 ALA A CA 1
ATOM 1593 C C . ALA A 1 207 ? -13.325 14.075 5.454 1.00 98.12 207 ALA A C 1
ATOM 1595 O O . ALA A 1 207 ? -13.207 14.643 4.368 1.00 98.12 207 ALA A O 1
ATOM 1596 N N . ASN A 1 208 ? -12.589 14.417 6.517 1.00 97.94 208 ASN A N 1
ATOM 1597 C CA . ASN A 1 208 ? -11.588 15.490 6.497 1.00 97.94 208 ASN A CA 1
ATOM 1598 C C . ASN A 1 208 ? -10.457 15.212 5.493 1.00 97.94 208 ASN A C 1
ATOM 1600 O O . ASN A 1 208 ? -9.990 16.128 4.819 1.00 97.94 208 ASN A O 1
ATOM 1604 N N . ALA A 1 209 ? -10.059 13.945 5.348 1.00 97.56 209 ALA A N 1
ATOM 1605 C CA . ALA A 1 209 ? -9.079 13.491 4.362 1.00 97.56 209 ALA A CA 1
ATOM 1606 C C . ALA A 1 209 ? -9.634 13.403 2.922 1.00 97.56 209 ALA A C 1
ATOM 1608 O O . ALA A 1 209 ? -8.916 12.989 2.009 1.00 97.56 209 ALA A O 1
ATOM 1609 N N . LYS A 1 210 ? -10.903 13.789 2.702 1.00 97.50 210 LYS A N 1
ATOM 1610 C CA . LYS A 1 210 ? -11.610 13.746 1.407 1.00 97.50 210 LYS A CA 1
ATOM 1611 C C . LYS A 1 210 ? -11.646 12.346 0.779 1.00 97.50 210 LYS A C 1
ATOM 1613 O O . LYS A 1 210 ? -11.655 12.203 -0.442 1.00 97.50 210 LYS A O 1
ATOM 1618 N N . ILE A 1 211 ? -11.678 11.313 1.618 1.00 98.50 211 ILE A N 1
ATOM 1619 C CA . ILE A 1 211 ? -11.749 9.914 1.194 1.00 98.50 211 ILE A CA 1
ATOM 1620 C C . ILE A 1 211 ? -13.223 9.509 1.063 1.00 98.50 211 ILE A C 1
ATOM 1622 O O . ILE A 1 211 ? -14.043 9.767 1.948 1.00 98.50 211 ILE A O 1
ATOM 1626 N N . ASP A 1 212 ? -13.570 8.829 -0.029 1.00 98.00 212 ASP A N 1
ATOM 1627 C CA . ASP A 1 212 ? -14.911 8.287 -0.238 1.00 98.00 212 ASP A CA 1
ATOM 1628 C C . ASP A 1 212 ? -15.136 7.066 0.670 1.00 98.00 212 ASP A C 1
ATOM 1630 O O . ASP A 1 212 ? -14.486 6.031 0.525 1.00 98.00 212 ASP A O 1
ATOM 1634 N N . SER A 1 213 ? -16.082 7.184 1.603 1.00 97.94 213 SER A N 1
ATOM 1635 C CA . SER A 1 213 ? -16.442 6.143 2.575 1.00 97.94 213 SER A CA 1
ATOM 1636 C C . SER A 1 213 ? -17.734 5.393 2.237 1.00 97.94 213 SER A C 1
ATOM 1638 O O . SER A 1 213 ? -18.319 4.738 3.099 1.00 97.94 213 SER A O 1
ATOM 1640 N N . SER A 1 214 ? -18.190 5.446 0.979 1.00 96.75 214 SER A N 1
ATOM 1641 C CA . SER A 1 214 ? -19.429 4.784 0.532 1.00 96.75 214 SER A CA 1
ATOM 1642 C C . SER A 1 214 ? -19.424 3.255 0.672 1.00 96.75 214 SER A C 1
ATOM 1644 O O . SER A 1 214 ? -20.491 2.644 0.653 1.00 96.75 214 SER A O 1
ATOM 1646 N N . CYS A 1 215 ? -18.252 2.637 0.850 1.00 97.69 215 CYS A N 1
ATOM 1647 C CA . CYS A 1 215 ? -18.096 1.203 1.116 1.00 97.69 215 CYS A CA 1
ATOM 1648 C C . CYS A 1 215 ? -17.699 0.895 2.576 1.00 97.69 215 CYS A C 1
ATOM 1650 O O . CYS A 1 215 ? -17.252 -0.214 2.862 1.00 97.69 215 CYS A O 1
ATOM 1652 N N . LEU A 1 216 ? -17.844 1.857 3.499 1.00 98.25 216 LEU A N 1
ATOM 1653 C CA . LEU A 1 216 ? -17.504 1.711 4.917 1.00 98.25 216 LEU A CA 1
ATOM 1654 C C . LEU A 1 216 ? -18.753 1.579 5.798 1.00 98.25 216 LEU A C 1
ATOM 1656 O O . LEU A 1 216 ? -19.481 2.555 6.031 1.00 98.25 216 LEU A O 1
ATOM 1660 N N . PHE A 1 217 ? -18.965 0.405 6.389 1.00 96.69 217 PHE A N 1
ATOM 1661 C CA . PHE A 1 217 ? -20.170 0.120 7.177 1.00 96.69 217 PHE A CA 1
ATOM 1662 C C . PHE A 1 217 ? -19.917 0.009 8.676 1.00 96.69 217 PHE A C 1
ATOM 1664 O O . PHE A 1 217 ? -18.847 -0.389 9.114 1.00 96.69 217 PHE A O 1
ATOM 1671 N N . ALA A 1 218 ? -20.931 0.361 9.467 1.00 95.69 218 ALA A N 1
ATOM 1672 C CA . ALA A 1 218 ? -20.965 -0.018 10.873 1.00 95.69 218 ALA A CA 1
ATOM 1673 C C . ALA A 1 218 ? -21.373 -1.499 10.992 1.00 95.69 218 ALA A C 1
ATOM 1675 O O . ALA A 1 218 ? -22.328 -1.925 10.334 1.00 95.69 218 ALA A O 1
ATOM 1676 N N . ALA A 1 219 ? -20.650 -2.248 11.816 1.00 93.62 219 ALA A N 1
ATOM 1677 C CA . ALA A 1 219 ? -20.810 -3.673 12.088 1.00 93.62 219 ALA A CA 1
ATOM 1678 C C . ALA A 1 219 ? -21.087 -3.909 13.583 1.00 93.62 219 ALA A C 1
ATOM 1680 O O . ALA A 1 219 ? -20.853 -3.028 14.417 1.00 93.62 219 ALA A O 1
ATOM 1681 N N . LYS A 1 220 ? -21.574 -5.102 13.944 1.00 91.31 220 LYS A N 1
ATOM 1682 C CA . LYS A 1 220 ? -21.829 -5.485 15.347 1.00 91.31 220 LYS A CA 1
ATOM 1683 C C . LYS A 1 220 ? -20.543 -5.940 16.049 1.00 91.31 220 LYS A C 1
ATOM 1685 O O . LYS A 1 220 ? -20.436 -7.071 16.510 1.00 91.31 220 LYS A O 1
ATOM 1690 N N . ARG A 1 221 ? -19.553 -5.053 16.111 1.00 93.62 221 ARG A N 1
ATOM 1691 C CA . ARG A 1 221 ? -18.254 -5.267 16.766 1.00 93.62 221 ARG A CA 1
ATOM 1692 C C . ARG A 1 221 ? -17.634 -3.937 17.154 1.00 93.62 221 ARG A C 1
ATOM 1694 O O . ARG A 1 221 ? -18.084 -2.897 16.686 1.00 93.62 221 ARG A O 1
ATOM 1701 N N . LYS A 1 222 ? -16.600 -3.970 17.992 1.00 96.12 222 LYS A N 1
ATOM 1702 C CA . LYS A 1 222 ? -15.824 -2.770 18.314 1.00 96.12 222 LYS A CA 1
ATOM 1703 C C . LYS A 1 222 ? -14.938 -2.355 17.140 1.00 96.12 222 LYS A C 1
ATOM 1705 O O . LYS A 1 222 ? -14.412 -3.206 16.415 1.00 96.12 222 LYS A O 1
ATOM 1710 N N . THR A 1 223 ? -14.772 -1.052 16.968 1.00 98.19 223 THR A N 1
ATOM 1711 C CA . THR A 1 223 ? -13.786 -0.464 16.064 1.00 98.19 223 THR A CA 1
ATOM 1712 C C . THR A 1 223 ? -12.382 -0.842 16.524 1.00 98.19 223 THR A C 1
ATOM 1714 O O . THR A 1 223 ? -12.049 -0.699 17.699 1.00 98.19 223 THR A O 1
ATOM 1717 N N . THR A 1 224 ? -11.541 -1.299 15.595 1.00 98.25 224 THR A N 1
ATOM 1718 C CA . THR A 1 224 ? -10.131 -1.582 15.880 1.00 98.25 224 THR A CA 1
ATOM 1719 C C . THR A 1 224 ? -9.406 -0.280 16.229 1.00 98.25 224 THR A C 1
ATOM 1721 O O . THR A 1 224 ? -9.351 0.633 15.405 1.00 98.25 224 THR A O 1
ATOM 1724 N N . LYS A 1 225 ? -8.827 -0.198 17.429 1.00 98.38 225 LYS A N 1
ATOM 1725 C CA . LYS A 1 225 ? -8.001 0.927 17.888 1.00 98.38 225 LYS A CA 1
ATOM 1726 C C . LYS A 1 225 ? -6.624 0.448 18.341 1.00 98.38 225 LYS A C 1
ATOM 1728 O O . LYS A 1 225 ? -6.515 -0.572 19.024 1.00 98.38 225 LYS A O 1
ATOM 1733 N N . LYS A 1 226 ? -5.589 1.204 17.973 1.00 98.00 226 LYS A N 1
ATOM 1734 C CA . LYS A 1 226 ? -4.186 0.983 18.338 1.00 98.00 226 LYS A CA 1
ATOM 1735 C C . LYS A 1 226 ? -3.652 2.211 19.068 1.00 98.00 226 LYS A C 1
ATOM 1737 O O . LYS A 1 226 ? -3.268 3.189 18.429 1.00 98.00 226 LYS A O 1
ATOM 1742 N N . SER A 1 227 ? -3.613 2.155 20.393 1.00 98.12 227 SER A N 1
ATOM 1743 C CA . SER A 1 227 ? -3.122 3.251 21.229 1.00 98.12 227 SER A CA 1
ATOM 1744 C C . SER A 1 227 ? -1.644 3.046 21.550 1.00 98.12 227 SER A C 1
ATOM 1746 O O . SER A 1 227 ? -1.265 2.041 22.147 1.00 98.12 227 SER A O 1
ATOM 1748 N N . ARG A 1 228 ? -0.789 3.985 21.148 1.00 97.62 228 ARG A N 1
ATOM 1749 C CA . ARG A 1 228 ? 0.651 4.000 21.433 1.00 97.62 228 ARG A CA 1
ATOM 1750 C C . ARG A 1 228 ? 0.921 5.018 22.528 1.00 97.62 228 ARG A C 1
ATOM 1752 O O . ARG A 1 228 ? 0.608 6.195 22.366 1.00 97.62 228 ARG A O 1
ATOM 1759 N N . LEU A 1 229 ? 1.487 4.550 23.633 1.00 97.00 229 LEU A N 1
ATOM 1760 C CA . LEU A 1 229 ? 1.855 5.380 24.773 1.00 97.00 229 LEU A CA 1
ATOM 1761 C C . LEU A 1 229 ? 3.310 5.802 24.592 1.00 97.00 229 LEU A C 1
ATOM 1763 O O . LEU A 1 229 ? 4.199 4.950 24.543 1.00 97.00 229 LEU A O 1
ATOM 1767 N N . LEU A 1 230 ? 3.534 7.105 24.452 1.00 95.38 230 LEU A N 1
ATOM 1768 C CA . LEU A 1 230 ? 4.829 7.700 24.142 1.00 95.38 230 LEU A CA 1
ATOM 1769 C C . LEU A 1 230 ? 5.311 8.567 25.309 1.00 95.38 230 LEU A C 1
ATOM 1771 O O . LEU A 1 230 ? 4.556 9.394 25.823 1.00 95.38 230 LEU A O 1
ATOM 1775 N N . ALA A 1 231 ? 6.580 8.394 25.678 1.00 91.75 231 ALA A N 1
ATOM 1776 C CA . ALA A 1 231 ? 7.307 9.263 26.594 1.00 91.75 231 ALA A CA 1
ATOM 1777 C C . ALA A 1 231 ? 8.528 9.846 25.874 1.00 91.75 231 ALA A C 1
ATOM 1779 O O . ALA A 1 231 ? 9.487 9.131 25.574 1.00 91.75 231 ALA A O 1
ATOM 1780 N N . GLY A 1 232 ? 8.476 11.137 25.536 1.00 83.56 232 GLY A N 1
ATOM 1781 C CA . GLY A 1 232 ? 9.453 11.732 24.621 1.00 83.56 232 GLY A CA 1
ATOM 1782 C C . GLY A 1 232 ? 9.502 10.981 23.280 1.00 83.56 232 GLY A C 1
ATOM 1783 O O . GLY A 1 232 ? 8.474 10.805 22.628 1.00 83.56 232 GLY A O 1
ATOM 1784 N N . ALA A 1 233 ? 10.690 10.521 22.876 1.00 83.00 233 ALA A N 1
ATOM 1785 C CA . ALA A 1 233 ? 10.890 9.739 21.648 1.00 83.00 233 ALA A CA 1
ATOM 1786 C C . ALA A 1 233 ? 10.672 8.220 21.824 1.00 83.00 233 ALA A C 1
ATOM 1788 O O . ALA A 1 233 ? 10.740 7.475 20.847 1.00 83.00 233 ALA A O 1
ATOM 1789 N N . GLN A 1 234 ? 10.428 7.742 23.048 1.00 89.25 234 GLN A N 1
ATOM 1790 C CA . GLN A 1 234 ? 10.326 6.315 23.343 1.00 89.25 234 GLN A CA 1
ATOM 1791 C C . GLN A 1 234 ? 8.866 5.860 23.419 1.00 89.25 234 GLN A C 1
ATOM 1793 O O . GLN A 1 234 ? 8.038 6.467 24.100 1.00 89.25 234 GLN A O 1
ATOM 1798 N N . GLN A 1 235 ? 8.555 4.739 22.765 1.00 93.88 235 GLN A N 1
ATOM 1799 C CA . GLN A 1 235 ? 7.283 4.051 22.963 1.00 93.88 235 GLN A CA 1
ATOM 1800 C C . GLN A 1 235 ? 7.358 3.162 24.206 1.00 93.88 235 GLN A C 1
ATOM 1802 O O . GLN A 1 235 ? 8.158 2.232 24.266 1.00 93.88 235 GLN A O 1
ATOM 1807 N N . ILE A 1 236 ? 6.504 3.455 25.186 1.00 93.81 236 ILE A N 1
ATOM 1808 C CA . ILE A 1 236 ? 6.451 2.759 26.476 1.00 93.81 236 ILE A CA 1
ATOM 1809 C C . ILE A 1 236 ? 5.554 1.528 26.393 1.00 93.81 236 ILE A C 1
ATOM 1811 O O . ILE A 1 236 ? 5.921 0.455 26.859 1.00 93.81 236 ILE A O 1
ATOM 1815 N N . ALA A 1 237 ? 4.374 1.674 25.790 1.00 94.81 237 ALA A N 1
ATOM 1816 C CA . ALA A 1 237 ? 3.407 0.590 25.684 1.00 94.81 237 ALA A CA 1
ATOM 1817 C C . ALA A 1 237 ? 2.520 0.735 24.446 1.00 94.81 237 ALA A C 1
ATOM 1819 O O . ALA A 1 237 ? 2.446 1.796 23.814 1.00 94.81 237 ALA A O 1
ATOM 1820 N N . ARG A 1 238 ? 1.825 -0.354 24.110 1.00 97.19 238 ARG A N 1
ATOM 1821 C CA . ARG A 1 238 ? 0.755 -0.361 23.114 1.00 97.19 238 ARG A CA 1
ATOM 1822 C C . ARG A 1 238 ? -0.478 -1.044 23.687 1.00 97.19 238 ARG A C 1
ATOM 1824 O O . ARG A 1 238 ? -0.367 -2.126 24.253 1.00 97.19 238 ARG A O 1
ATOM 1831 N N . ILE A 1 239 ? -1.633 -0.414 23.516 1.00 97.62 239 ILE A N 1
ATOM 1832 C CA . ILE A 1 239 ? -2.932 -0.961 23.897 1.00 97.62 239 ILE A CA 1
ATOM 1833 C C . ILE A 1 239 ? -3.736 -1.184 22.620 1.00 97.62 239 ILE A C 1
ATOM 1835 O O . ILE A 1 239 ? -3.989 -0.250 21.857 1.00 97.62 239 ILE A O 1
ATOM 1839 N N . ASP A 1 240 ? -4.152 -2.427 22.409 1.00 97.25 240 ASP A N 1
ATOM 1840 C CA . ASP A 1 240 ? -4.917 -2.832 21.238 1.00 97.25 240 ASP A CA 1
ATOM 1841 C C . ASP A 1 240 ? -6.358 -3.146 21.668 1.00 97.25 240 ASP A C 1
ATOM 1843 O O . ASP A 1 240 ? -6.606 -4.076 22.434 1.00 97.25 240 ASP A O 1
ATOM 1847 N N . SER A 1 241 ? -7.328 -2.382 21.159 1.00 96.44 241 SER A N 1
ATOM 1848 C CA . SER A 1 241 ? -8.753 -2.695 21.305 1.00 96.44 241 SER A CA 1
ATOM 1849 C C . SER A 1 241 ? -9.279 -3.188 19.968 1.00 96.44 241 SER A C 1
ATOM 1851 O O . SER A 1 241 ? -9.543 -2.400 19.066 1.00 96.44 241 SER A O 1
ATOM 1853 N N . GLU A 1 242 ? -9.384 -4.505 19.808 1.00 95.06 242 GLU A N 1
ATOM 1854 C CA . GLU A 1 242 ? -9.725 -5.107 18.516 1.00 95.06 242 GLU A CA 1
ATOM 1855 C C . GLU A 1 242 ? -10.578 -6.371 18.620 1.00 95.06 242 GLU A C 1
ATOM 1857 O O . GLU A 1 242 ? -10.540 -7.076 19.629 1.00 95.06 242 GLU A O 1
ATOM 1862 N N . ALA A 1 243 ? -11.385 -6.598 17.588 1.00 93.50 243 ALA A N 1
ATOM 1863 C CA . ALA A 1 243 ? -12.041 -7.870 17.309 1.00 93.50 243 ALA A CA 1
ATOM 1864 C C . ALA A 1 243 ? -11.262 -8.544 16.172 1.00 93.50 243 ALA A C 1
ATOM 1866 O O . ALA A 1 243 ? -10.830 -7.856 15.241 1.00 93.50 243 ALA A O 1
ATOM 1867 N N . THR A 1 244 ? -11.045 -9.852 16.254 1.00 94.50 244 THR A N 1
ATOM 1868 C CA . THR A 1 244 ? -10.264 -10.623 15.265 1.00 94.50 244 THR A CA 1
ATOM 1869 C C . THR A 1 244 ? -11.109 -11.670 14.552 1.00 94.50 244 THR A C 1
ATOM 1871 O O . THR A 1 244 ? -10.669 -12.275 13.575 1.00 94.50 244 THR A O 1
ATOM 1874 N N . GLU A 1 245 ? -12.346 -11.855 15.000 1.00 95.56 245 GLU A N 1
ATOM 1875 C CA . GLU A 1 245 ? -13.305 -12.756 14.398 1.00 95.56 245 GLU A CA 1
ATOM 1876 C C . GLU A 1 245 ? -13.675 -12.280 12.990 1.00 95.56 245 GLU A C 1
ATOM 1878 O O . GLU A 1 245 ? -13.749 -11.079 12.692 1.00 95.56 245 GLU A O 1
ATOM 1883 N N . LYS A 1 246 ? -13.942 -13.250 12.113 1.00 95.69 246 LYS A N 1
ATOM 1884 C CA . LYS A 1 246 ? -14.458 -12.970 10.773 1.00 95.69 246 LYS A CA 1
ATOM 1885 C C . LYS A 1 246 ? -15.790 -12.237 10.869 1.00 95.69 246 LYS A C 1
ATOM 1887 O O . LYS A 1 246 ? -16.609 -12.528 11.741 1.00 95.69 246 LYS A O 1
ATOM 1892 N N . ILE A 1 247 ? -16.009 -11.306 9.948 1.00 95.69 247 ILE A N 1
ATOM 1893 C CA . ILE A 1 247 ? -17.301 -10.636 9.808 1.00 95.69 247 ILE A CA 1
ATOM 1894 C C . ILE A 1 247 ? -18.418 -11.648 9.541 1.00 95.69 247 ILE A C 1
ATOM 1896 O O . ILE A 1 247 ? -18.205 -12.719 8.967 1.00 95.69 247 ILE A O 1
ATOM 1900 N N . SER A 1 248 ? -19.632 -11.313 9.972 1.00 96.19 248 SER A N 1
ATOM 1901 C CA . SER A 1 248 ? -20.787 -12.179 9.750 1.00 96.19 248 SER A CA 1
ATOM 1902 C C . SER A 1 248 ? -21.165 -12.231 8.264 1.00 96.19 248 SER A C 1
ATOM 1904 O O . SER A 1 248 ? -20.923 -11.287 7.510 1.00 96.19 248 SER A O 1
ATOM 1906 N N . ARG A 1 249 ? -21.833 -13.310 7.829 1.00 96.12 249 ARG A N 1
ATOM 1907 C CA . ARG A 1 249 ? -22.291 -13.454 6.430 1.00 96.12 249 ARG A CA 1
ATOM 1908 C C . ARG A 1 249 ? -23.112 -12.251 5.919 1.00 96.12 249 ARG A C 1
ATOM 1910 O O . ARG A 1 249 ? -22.887 -11.845 4.781 1.00 96.12 249 ARG A O 1
ATOM 1917 N N . PRO A 1 250 ? -24.033 -11.646 6.702 1.00 96.19 250 PRO A N 1
ATOM 1918 C CA . PRO A 1 250 ? -24.753 -10.449 6.259 1.00 96.19 250 PRO A CA 1
ATOM 1919 C C . PRO A 1 250 ? -23.853 -9.218 6.076 1.00 96.19 250 PRO A C 1
ATOM 1921 O O . PRO A 1 250 ? -24.053 -8.450 5.135 1.00 96.19 250 PRO A O 1
ATOM 1924 N N . GLU A 1 251 ? -22.866 -9.022 6.956 1.00 96.00 251 GLU A N 1
ATOM 1925 C CA . GLU A 1 251 ? -21.895 -7.923 6.854 1.00 96.00 251 GLU A CA 1
ATOM 1926 C C . GLU A 1 251 ? -20.988 -8.106 5.631 1.00 96.00 251 GLU A C 1
ATOM 1928 O O . GLU A 1 251 ? -20.796 -7.160 4.866 1.00 96.00 251 GLU A O 1
ATOM 1933 N N . GLU A 1 252 ? -20.517 -9.333 5.395 1.00 97.06 252 GLU A N 1
ATOM 1934 C CA . GLU A 1 252 ? -19.726 -9.714 4.221 1.00 97.06 252 GLU A CA 1
ATOM 1935 C C . GLU A 1 252 ? -20.494 -9.460 2.918 1.00 97.06 252 GLU A C 1
ATOM 1937 O O . GLU A 1 252 ? -20.018 -8.748 2.032 1.00 97.06 252 GLU A O 1
ATOM 1942 N N . ALA A 1 253 ? -21.732 -9.957 2.820 1.00 97.31 253 ALA A N 1
ATOM 1943 C CA . ALA A 1 253 ? -22.574 -9.761 1.643 1.00 97.31 253 ALA A CA 1
ATOM 1944 C C . ALA A 1 253 ? -22.833 -8.272 1.358 1.00 97.31 253 ALA A C 1
ATOM 1946 O O . ALA A 1 253 ? -22.840 -7.844 0.199 1.00 97.31 253 ALA A O 1
ATOM 1947 N N . LYS A 1 254 ? -23.019 -7.464 2.410 1.00 97.31 254 LYS A N 1
ATOM 1948 C CA . LYS A 1 254 ? -23.204 -6.014 2.296 1.00 97.31 254 LYS A CA 1
ATOM 1949 C C . LYS A 1 254 ? -21.947 -5.317 1.768 1.00 97.31 254 LYS A C 1
ATOM 1951 O O . LYS A 1 254 ? -22.067 -4.483 0.869 1.00 97.31 254 LYS A O 1
ATOM 1956 N N . LEU A 1 255 ? -20.772 -5.675 2.287 1.00 97.50 255 LEU A N 1
ATOM 1957 C CA . LEU A 1 255 ? -19.482 -5.143 1.841 1.00 97.50 255 LEU A CA 1
ATOM 1958 C C . LEU A 1 255 ? -19.200 -5.505 0.375 1.00 97.50 255 LEU A C 1
ATOM 1960 O O . LEU A 1 255 ? -18.930 -4.626 -0.442 1.00 97.50 255 LEU A O 1
ATOM 1964 N N . ILE A 1 256 ? -19.358 -6.779 0.006 1.00 97.69 256 ILE A N 1
ATOM 1965 C CA . ILE A 1 256 ? -19.166 -7.245 -1.375 1.00 97.69 256 ILE A CA 1
ATOM 1966 C C . ILE A 1 256 ? -20.120 -6.514 -2.326 1.00 97.69 256 ILE A C 1
ATOM 1968 O O . ILE A 1 256 ? -19.712 -6.070 -3.401 1.00 97.69 256 ILE A O 1
ATOM 1972 N N . LYS A 1 257 ? -21.392 -6.343 -1.940 1.00 97.75 257 LYS A N 1
ATOM 1973 C CA . LYS A 1 257 ? -22.377 -5.620 -2.756 1.00 97.75 257 LYS A CA 1
ATOM 1974 C C . LYS A 1 257 ? -21.968 -4.163 -2.987 1.00 97.75 257 LYS A C 1
ATOM 1976 O O . LYS A 1 257 ? -22.082 -3.682 -4.113 1.00 97.75 257 LYS A O 1
ATOM 1981 N N . SER A 1 258 ? -21.482 -3.457 -1.964 1.00 97.25 258 SER A N 1
ATOM 1982 C CA . SER A 1 258 ? -21.054 -2.062 -2.133 1.00 97.25 258 SER A CA 1
ATOM 1983 C C . SER A 1 258 ? -19.818 -1.945 -3.016 1.00 97.25 258 SER A C 1
ATOM 1985 O O . SER A 1 258 ? -19.781 -1.076 -3.885 1.00 97.25 258 SER A O 1
ATOM 1987 N N . ILE A 1 259 ? -18.849 -2.851 -2.843 1.00 97.12 259 ILE A N 1
ATOM 1988 C CA . ILE A 1 259 ? -17.650 -2.920 -3.681 1.00 97.12 259 ILE A CA 1
ATOM 1989 C C . ILE A 1 259 ? -18.056 -3.140 -5.137 1.00 97.12 259 ILE A C 1
ATOM 1991 O O . ILE A 1 259 ? -17.681 -2.334 -5.984 1.00 97.12 259 ILE A O 1
ATOM 1995 N N . LYS A 1 260 ? -18.894 -4.146 -5.427 1.00 96.62 260 LYS A N 1
ATOM 1996 C CA . LYS A 1 260 ? -19.395 -4.423 -6.787 1.00 96.62 260 LYS A CA 1
ATOM 1997 C C . LYS A 1 260 ? -20.071 -3.202 -7.414 1.00 96.62 260 LYS A C 1
ATOM 1999 O O . LYS A 1 260 ? -19.772 -2.859 -8.554 1.00 96.62 260 LYS A O 1
ATOM 2004 N N . ASN A 1 261 ? -20.916 -2.501 -6.658 1.00 95.75 261 ASN A N 1
ATOM 2005 C CA . ASN A 1 261 ? -21.591 -1.291 -7.137 1.00 95.75 261 ASN A CA 1
ATOM 2006 C C . ASN A 1 261 ? -20.616 -0.138 -7.429 1.00 95.75 261 ASN A C 1
ATOM 2008 O O . ASN A 1 261 ? -20.862 0.671 -8.323 1.00 95.75 261 ASN A O 1
ATOM 2012 N N . LYS A 1 262 ? -19.515 -0.041 -6.677 1.00 94.00 262 LYS A N 1
ATOM 2013 C CA . LYS A 1 262 ? -18.525 1.037 -6.803 1.00 94.00 262 LYS A CA 1
ATOM 2014 C C . LYS A 1 262 ? -17.365 0.702 -7.746 1.00 94.00 262 LYS A C 1
ATOM 2016 O O . LYS A 1 262 ? -16.622 1.613 -8.119 1.00 94.00 262 LYS A O 1
ATOM 2021 N N . PHE A 1 263 ? -17.233 -0.568 -8.135 1.00 94.62 263 PHE A N 1
ATOM 2022 C CA . PHE A 1 263 ? -16.097 -1.118 -8.876 1.00 94.62 263 PHE A CA 1
ATOM 2023 C C . PHE A 1 263 ? -15.901 -0.472 -10.250 1.00 94.62 263 PHE A C 1
ATOM 2025 O O . PHE A 1 263 ? -14.773 -0.314 -10.712 1.00 94.62 263 PHE A O 1
ATOM 2032 N N . LYS A 1 264 ? -16.990 -0.046 -10.906 1.00 94.62 264 LYS A N 1
ATOM 2033 C CA . LYS A 1 264 ? -16.906 0.623 -12.209 1.00 94.62 264 LYS A CA 1
ATOM 2034 C C . LYS A 1 264 ? -16.026 1.880 -12.115 1.00 94.62 264 LYS A C 1
ATOM 2036 O O . LYS A 1 264 ? -16.286 2.789 -11.319 1.00 94.62 264 LYS A O 1
ATOM 2041 N N . GLY A 1 265 ? -14.996 1.927 -12.960 1.00 92.19 265 GLY A N 1
ATOM 2042 C CA . GLY A 1 265 ? -14.043 3.036 -13.037 1.00 92.19 265 GLY A CA 1
ATOM 2043 C C . GLY A 1 265 ? -13.013 3.083 -11.904 1.00 92.19 265 GLY A C 1
ATOM 2044 O O . GLY A 1 265 ? -12.439 4.142 -11.684 1.00 92.19 265 GLY A O 1
ATOM 2045 N N . ILE A 1 266 ? -12.823 1.996 -11.150 1.00 97.19 266 ILE A N 1
ATOM 2046 C CA . ILE A 1 266 ? -11.650 1.820 -10.284 1.00 97.19 266 ILE A CA 1
ATOM 2047 C C . ILE A 1 266 ? -10.455 1.413 -11.158 1.0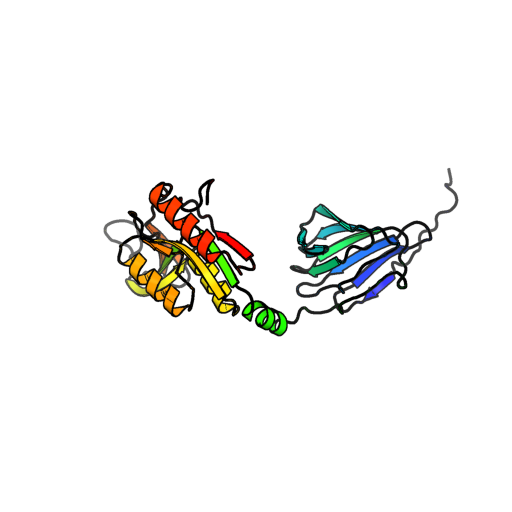0 97.19 266 ILE A C 1
ATOM 2049 O O . ILE A 1 266 ? -10.563 0.465 -11.931 1.00 97.19 266 ILE A O 1
ATOM 2053 N N . ASP A 1 267 ? -9.330 2.117 -11.030 1.00 95.81 267 ASP A N 1
ATOM 2054 C CA . ASP A 1 267 ? -8.084 1.819 -11.750 1.00 95.81 267 ASP A CA 1
ATOM 2055 C C . ASP A 1 267 ? -7.277 0.700 -11.081 1.00 95.81 267 ASP A C 1
ATOM 2057 O O . ASP A 1 267 ? -6.603 -0.070 -11.761 1.00 95.81 267 ASP A O 1
ATOM 2061 N N . ALA A 1 268 ? -7.317 0.622 -9.747 1.00 95.88 268 ALA A N 1
ATOM 2062 C CA . ALA A 1 268 ? -6.623 -0.408 -8.981 1.00 95.88 268 ALA A CA 1
ATOM 2063 C C . ALA A 1 268 ? -7.302 -0.685 -7.635 1.00 95.88 268 ALA A C 1
ATOM 2065 O O . ALA A 1 268 ? -7.980 0.175 -7.063 1.00 95.88 268 ALA A O 1
ATOM 2066 N N . VAL A 1 269 ? -7.066 -1.892 -7.121 1.00 97.31 269 VAL A N 1
ATOM 2067 C CA . VAL A 1 269 ? -7.514 -2.337 -5.800 1.00 97.31 269 VAL A CA 1
ATOM 2068 C C . VAL A 1 269 ? -6.297 -2.633 -4.934 1.00 97.31 269 VAL A C 1
ATOM 2070 O O . VAL A 1 269 ? -5.385 -3.332 -5.368 1.00 97.31 269 VAL A O 1
ATOM 2073 N N . ILE A 1 270 ? -6.297 -2.119 -3.707 1.00 98.00 270 ILE A N 1
ATOM 2074 C CA . ILE A 1 270 ? -5.316 -2.453 -2.676 1.00 98.00 270 ILE A CA 1
ATOM 2075 C C . ILE A 1 270 ? -6.037 -3.224 -1.577 1.00 98.00 270 ILE A C 1
ATOM 2077 O O . ILE A 1 270 ? -7.021 -2.733 -1.023 1.00 98.00 270 ILE A O 1
ATOM 2081 N N . VAL A 1 271 ? -5.539 -4.418 -1.262 1.00 98.00 271 VAL A N 1
ATOM 2082 C CA . VAL A 1 271 ? -6.049 -5.245 -0.165 1.00 98.00 271 VAL A CA 1
ATOM 2083 C C . VAL A 1 271 ? -5.138 -5.070 1.045 1.00 98.00 271 VAL A C 1
ATOM 2085 O O . VAL A 1 271 ? -3.930 -5.286 0.962 1.00 98.00 271 VAL A O 1
ATOM 2088 N N . CYS A 1 272 ? -5.719 -4.655 2.164 1.00 97.62 272 CYS A N 1
ATOM 2089 C CA . CYS A 1 272 ? -5.030 -4.390 3.420 1.00 97.62 272 CYS A CA 1
ATOM 2090 C C . CYS A 1 272 ? -5.536 -5.353 4.504 1.00 97.62 272 CYS A C 1
ATOM 2092 O O . CYS A 1 272 ? -6.395 -4.999 5.315 1.00 97.62 272 CYS A O 1
ATOM 2094 N N . ASP A 1 273 ? -5.006 -6.577 4.500 1.00 97.38 273 ASP A N 1
ATOM 2095 C CA . ASP A 1 273 ? -5.345 -7.607 5.484 1.00 97.38 273 ASP A CA 1
ATOM 2096 C C . ASP A 1 273 ? -4.411 -7.538 6.702 1.00 97.38 273 ASP A C 1
ATOM 2098 O O . ASP A 1 273 ? -3.205 -7.765 6.601 1.00 97.38 273 ASP A O 1
ATOM 2102 N N . TYR A 1 274 ? -4.978 -7.206 7.859 1.00 96.31 274 TYR A N 1
ATOM 2103 C CA . TYR A 1 274 ? -4.301 -7.182 9.155 1.00 96.31 274 TYR A CA 1
ATOM 2104 C C . TYR A 1 274 ? -4.807 -8.304 10.071 1.00 96.31 274 TYR A C 1
ATOM 2106 O O . TYR A 1 274 ? -4.616 -8.239 11.291 1.00 96.31 274 TYR A O 1
ATOM 2114 N N . ASN A 1 275 ? -5.448 -9.334 9.508 1.00 96.06 275 ASN A N 1
ATOM 2115 C CA . ASN A 1 275 ? -6.060 -10.440 10.233 1.00 96.06 275 ASN A CA 1
ATOM 2116 C C . ASN A 1 275 ? -7.102 -9.972 11.265 1.00 96.06 275 ASN A C 1
ATOM 2118 O O . ASN A 1 275 ? -7.166 -10.513 12.373 1.00 96.06 275 ASN A O 1
ATOM 2122 N N . LYS A 1 276 ? -7.913 -8.950 10.940 1.00 96.31 276 LYS A N 1
ATOM 2123 C CA . LYS A 1 276 ? -9.062 -8.534 11.779 1.00 96.31 276 LYS A CA 1
ATOM 2124 C C . LYS A 1 276 ? -10.398 -9.055 11.254 1.00 96.31 276 LYS A C 1
ATOM 2126 O O . LYS A 1 276 ? -11.451 -8.703 11.782 1.00 96.31 276 LYS A O 1
ATOM 2131 N N . GLY A 1 277 ? -10.360 -9.949 10.269 1.00 95.06 277 GLY A N 1
ATOM 2132 C CA . GLY A 1 277 ? -11.511 -10.738 9.845 1.00 95.06 277 GLY A CA 1
ATOM 2133 C C . GLY A 1 277 ? -12.426 -10.052 8.832 1.00 95.06 277 GLY A C 1
ATOM 2134 O O . GLY A 1 277 ? -13.499 -10.589 8.555 1.00 95.06 277 GLY A O 1
ATOM 2135 N N . VAL A 1 278 ? -12.034 -8.897 8.278 1.00 96.69 278 VAL A N 1
ATOM 2136 C CA . VAL A 1 278 ? -12.754 -8.262 7.160 1.00 96.69 278 VAL A CA 1
ATOM 2137 C C . VAL A 1 278 ? -12.446 -8.956 5.837 1.00 96.69 278 VAL A C 1
ATOM 2139 O O . VAL A 1 278 ? -13.360 -9.187 5.049 1.00 96.69 278 VAL A O 1
ATOM 2142 N N . ILE A 1 279 ? -11.179 -9.309 5.605 1.00 97.62 279 ILE A N 1
ATOM 2143 C CA . ILE A 1 279 ? -10.771 -10.086 4.435 1.00 97.62 279 ILE A CA 1
ATOM 2144 C C . ILE A 1 279 ? -11.078 -11.561 4.702 1.00 97.62 279 ILE A C 1
ATOM 2146 O O . ILE A 1 279 ? -10.569 -12.182 5.637 1.00 97.62 279 ILE A O 1
ATOM 2150 N N . THR A 1 280 ? -11.976 -12.119 3.896 1.00 95.38 280 THR A N 1
ATOM 2151 C CA . THR A 1 280 ? -12.345 -13.537 3.919 1.00 95.38 280 THR A CA 1
ATOM 2152 C C . THR A 1 280 ? -12.081 -14.130 2.540 1.00 95.38 280 THR A C 1
ATOM 2154 O O . THR A 1 280 ? -11.732 -13.419 1.610 1.00 95.38 280 THR A O 1
ATOM 2157 N N . LYS A 1 281 ? -12.273 -15.441 2.361 1.00 93.94 281 LYS A N 1
ATOM 2158 C CA . LYS A 1 281 ? -12.099 -16.079 1.043 1.00 93.94 281 LYS A CA 1
ATOM 2159 C C . LYS A 1 281 ? -12.998 -15.466 -0.052 1.00 93.94 281 LYS A C 1
ATOM 2161 O O . LYS A 1 281 ? -12.701 -15.628 -1.230 1.00 93.94 281 LYS A O 1
ATOM 2166 N N . ASN A 1 282 ? -14.104 -14.826 0.331 1.00 94.38 282 ASN A N 1
ATOM 2167 C CA . ASN A 1 282 ? -15.100 -14.289 -0.597 1.00 94.38 282 ASN A CA 1
ATOM 2168 C C . ASN A 1 282 ? -14.941 -12.787 -0.885 1.00 94.38 282 ASN A C 1
ATOM 2170 O O . ASN A 1 282 ? -15.543 -12.308 -1.848 1.00 94.38 282 ASN A O 1
ATOM 2174 N N . VAL A 1 283 ? -14.222 -12.055 -0.025 1.00 89.69 283 VAL A N 1
ATOM 2175 C CA . VAL A 1 283 ? -13.974 -10.604 -0.135 1.00 89.69 283 VAL A CA 1
ATOM 2176 C C . VAL A 1 283 ? -12.671 -10.385 -0.879 1.00 89.69 283 VAL A C 1
ATOM 2178 O O . VAL A 1 283 ? -12.698 -9.593 -1.846 1.00 89.69 283 VAL A O 1
#

Sequence (283 aa):
MQINGIIFEIAMKIVEKAWGSEQWIANNSKYCGKILNLKQGFRCSKHLHKEKDETFYLLEGKVALELGNKTILLKPGDSAHVLQNTLHSFAGLEDSRIIEFSTTHSDADSYRKTKSGAIPLNQIFAEMKQKKILVVGDVMLDEFVIGNVERMSPEAPVPVINVKEIKHTLGGTANTANNISALGARAVVAGIIGNDAEGKLLRKLIANAKIDSSCLFAAKRKTTKKSRLLAGAQQIARIDSEATEKISRPEEAKLIKSIKNKFKGIDAVIVCDYNKGVITKNV

Foldseek 3Di:
DDDDDDDDDPPFDWDQDQQGIWTWPDADQFKTKIKDFGAAQWKAFFWFFQPKWKKKAWQDAWKWKDWAPDTDIDDHGDMDTHDGPITIMIHGNHGTIMMMIMTGDDPVRIGGDGHIHGNDLVVQLVVLLLAEEEQEEAWAKEKEFEFAFPDADPVDRATDGDTDDIDIATDFSLVVQLVSLVSNHAYEYAFEAAPDPRRVVSVVRCVVSVHHDQRYYHAPAHHWYWYFYDHPPDTRDIDTDAALAAGDPVNLVSNVVSCVVVVPRHPYYHYGYPNRRRDDPSD